Protein AF-0000000082312092 (afdb_homodimer)

Nearest PDB structures (foldseek):
  7f7p-assembly1_A  TM=5.284E-01  e=4.957E+00  Haemophilus parainfluenzae
  7f7p-assembly1_A  TM=5.285E-01  e=4.952E+00  Haemophilus parainfluenzae

Organism: Lepeophtheirus salmonis (NCBI:txid72036)

Secondary structure (DSSP, 8-state):
-----------------HHHHHHHT--HHHHHHHHHHHHHHHHHHHHHHHHHHHHS--SSS-TTPPPPHHHHHHHHHHHHHHHHHHTT----TT-----HHHHHHHHHHHHHHHHHHHHHHHH-/-----------------HHHHHHHT--HHHHHHHHHHHHHHHHHHHHHHHHHHHHS--SSSSTTPPPPHHHHHHHHHHHHHHHHHHTT----TT-----HHHHHHHHHHHHHHHHHHHHHHHH-

InterPro domains:
  IPR011598 Myc-type, basic helix-loop-helix (bHLH) domain [PF00010] (30-83)
  IPR011598 Myc-type, basic helix-loop-helix (bHLH) domain [PS50888] (29-83)
  IPR011598 Myc-type, basic helix-loop-helix (bHLH) domain [SM00353] (35-89)
  IPR036638 Helix-loop-helix DNA-binding domain superfamily [G3DSA:4.10.280.10] (21-88)
  IPR036638 Helix-loop-helix DNA-binding domain superfamily [SSF47459] (27-89)
  IPR050359 Basic helix-loop-helix transcription factors [PTHR19290] (18-119)

Sequence (248 aa):
MEEPHALVVFKPLNKITKQGKYLKNMTPQRRVEANTRERQRVHTITNAFDRLQSAIPSPNHSKQSKLSKLSVIKIATAYIMVLSRIIGYDYSIDGSTPSVDDCILNCKRLMESESRLKTKQLVLMEEPHALVVFKPLNKITKQGKYLKNMTPQRRVEANTRERQRVHTITNAFDRLQSAIPSPNHSKQSKLSKLSVIKIATAYIMVLSRIIGYDYSIDGSTPSVDDCILNCKRLMESESRLKTKQLVL

Foldseek 3Di:
DPDPPPPPPPPPPVPQPPVRVCVVPQDPVNVVVVVVVVVVVVVVVVVVLLVLLCVFDALDPDSPDDFDSVLSVVLSVLVVQLVQVVVPHHPDPVPPSDHSVVSVVVSNVSNNVRVVVVVVVVVD/DPDPDPPPPPPPPVPQPPVRVCVVPQDPVNVVVVVVVVVVVVVVVVVVLLVLLCVFDALDPDSPDDFDSVLSVVLSVLVVQLVQVVVPHHPDPVPPSDHSVVSVVVSNVSNNVRVVVVVVVVVD

Structure (mmCIF, N/CA/C/O backbone):
data_AF-0000000082312092-model_v1
#
loop_
_entity.id
_entity.type
_entity.pdbx_description
1 polymer ATOH8
#
loop_
_atom_site.group_PDB
_atom_site.id
_atom_site.type_symbol
_atom_site.label_atom_id
_atom_site.label_alt_id
_atom_site.label_comp_id
_atom_site.label_asym_id
_atom_site.label_entity_id
_atom_site.label_seq_id
_atom_site.pdbx_PDB_ins_code
_atom_site.Cartn_x
_atom_site.Cartn_y
_atom_site.Cartn_z
_atom_site.occupancy
_atom_site.B_iso_or_equiv
_atom_site.auth_seq_id
_atom_site.auth_comp_id
_atom_site.auth_asym_id
_atom_site.auth_atom_id
_atom_site.pdbx_PDB_model_num
ATOM 1 N N . MET A 1 1 ? -45.907 42.612 21.484 1 36.38 1 MET A N 1
ATOM 2 C CA . MET A 1 1 ? -44.477 42.747 21.224 1 36.38 1 MET A CA 1
ATOM 3 C C . MET A 1 1 ?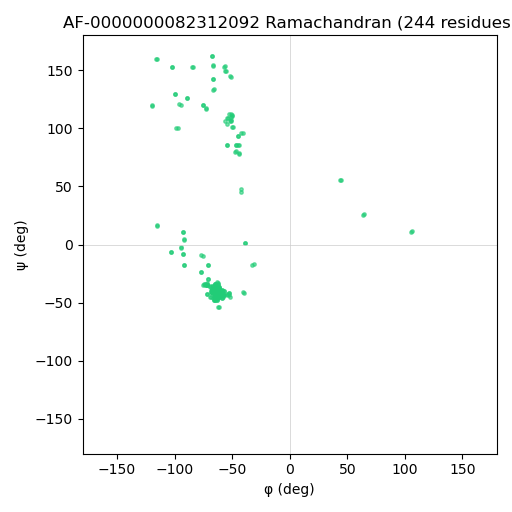 -43.741 41.45 21.546 1 36.38 1 MET A C 1
ATOM 5 O O . MET A 1 1 ? -43.618 41.075 22.714 1 36.38 1 MET A O 1
ATOM 9 N N . GLU A 1 2 ? -43.942 40.32 20.733 1 45.44 2 GLU A N 1
ATOM 10 C CA . GLU A 1 2 ? -43.32 39.005 20.853 1 45.44 2 GLU A CA 1
ATOM 11 C C . GLU A 1 2 ? -41.797 39.113 20.863 1 45.44 2 GLU A C 1
ATOM 13 O O . GLU A 1 2 ? -41.213 39.806 20.027 1 45.44 2 GLU A O 1
ATOM 18 N N . GLU A 1 3 ? -41.121 38.98 22.049 1 47.89 3 GLU A N 1
ATOM 19 C CA . GLU A 1 3 ? -39.679 38.992 22.279 1 47.89 3 GLU A CA 1
ATOM 20 C C . GLU A 1 3 ? -38.962 38.031 21.335 1 47.89 3 GLU A C 1
ATOM 22 O O . GLU A 1 3 ? -39.419 36.906 21.12 1 47.89 3 GLU A O 1
ATOM 27 N N . PRO A 1 4 ? -38.15 38.513 20.344 1 51.26 4 PRO A N 1
ATOM 28 C CA . PRO A 1 4 ? -37.404 37.654 19.422 1 51.26 4 PRO A CA 1
ATOM 29 C C . PRO A 1 4 ? -36.583 36.588 20.143 1 51.26 4 PRO A C 1
ATOM 31 O O . PRO A 1 4 ? -36.134 36.807 21.272 1 51.26 4 PRO A O 1
ATOM 34 N N . HIS A 1 5 ? -36.958 35.31 20.111 1 51.85 5 HIS A N 1
ATOM 35 C CA . HIS A 1 5 ? -36.208 34.144 20.561 1 51.85 5 HIS A CA 1
ATOM 36 C C . HIS A 1 5 ? -34.735 34.254 20.179 1 51.85 5 HIS A C 1
ATOM 38 O O . HIS A 1 5 ? -34.409 34.53 19.022 1 51.85 5 HIS A O 1
ATOM 44 N N . ALA A 1 6 ? -33.904 34.739 21.124 1 49.74 6 ALA A N 1
ATOM 45 C CA . ALA A 1 6 ? -32.448 34.808 21.029 1 49.74 6 ALA A CA 1
ATOM 46 C C . ALA A 1 6 ? -31.872 33.506 20.479 1 49.74 6 ALA A C 1
ATOM 48 O O . ALA A 1 6 ? -32.196 32.421 20.969 1 49.74 6 ALA A O 1
ATOM 49 N N . LEU A 1 7 ? -31.631 33.327 19.203 1 48.47 7 LEU A N 1
ATOM 50 C CA . LEU A 1 7 ? -30.904 32.219 18.592 1 48.47 7 LEU A CA 1
ATOM 51 C C . LEU A 1 7 ? -29.604 31.944 19.34 1 48.47 7 LEU A C 1
ATOM 53 O O . LEU A 1 7 ? -28.733 32.814 19.419 1 48.47 7 LEU A O 1
ATOM 57 N N . VAL A 1 8 ? -29.603 31.156 20.41 1 47.23 8 VAL A N 1
ATOM 58 C CA . VAL A 1 8 ? -28.411 30.667 21.094 1 47.23 8 VAL A CA 1
ATOM 59 C C . VAL A 1 8 ? -27.396 30.166 20.07 1 47.23 8 VAL A C 1
ATOM 61 O O . VAL A 1 8 ? -27.67 29.221 19.326 1 47.23 8 VAL A O 1
ATOM 64 N N . VAL A 1 9 ? -26.53 30.961 19.477 1 47.36 9 VAL A N 1
ATOM 65 C CA . VAL A 1 9 ? -25.41 30.561 18.632 1 47.36 9 VAL A CA 1
ATOM 66 C C . VAL A 1 9 ? -24.531 29.559 19.377 1 47.36 9 VAL A C 1
ATOM 68 O O . VAL A 1 9 ? -24.029 29.853 20.465 1 47.36 9 VAL A O 1
ATOM 71 N N . PHE A 1 10 ? -24.743 28.222 19.414 1 47.22 10 PHE A N 1
ATOM 72 C CA . PHE A 1 10 ? -23.831 27.19 19.891 1 47.22 10 PHE A CA 1
ATOM 73 C C . PHE A 1 10 ? -22.417 27.437 19.379 1 47.22 10 PHE A C 1
ATOM 75 O O . PHE A 1 10 ? -22.18 27.43 18.169 1 47.22 10 PHE A O 1
ATOM 82 N N . LYS A 1 11 ? -21.702 28.323 19.967 1 50.58 11 LYS A N 1
ATOM 83 C CA . LYS A 1 11 ? -20.289 28.414 19.61 1 50.58 11 LYS A CA 1
ATOM 84 C C . LYS A 1 11 ? -19.595 27.063 19.763 1 50.58 11 LYS A C 1
ATOM 86 O O . LYS A 1 11 ? -19.72 26.41 20.801 1 50.58 11 LYS A O 1
ATOM 91 N N . PRO A 1 12 ? -19.193 26.324 18.726 1 52.15 12 PRO A N 1
ATOM 92 C CA . PRO A 1 12 ? -18.428 25.092 18.936 1 52.15 12 PRO A CA 1
ATOM 93 C C . PRO A 1 12 ? -17.243 25.286 19.879 1 52.15 12 PRO A C 1
ATOM 95 O O . PRO A 1 12 ? -16.548 26.302 19.801 1 52.15 12 PRO A O 1
ATOM 98 N N . LEU A 1 13 ? -17.273 24.92 21.135 1 52.62 13 LEU A N 1
ATOM 99 C CA . LEU A 1 13 ? -16.132 24.896 22.044 1 52.62 13 LEU A CA 1
ATOM 100 C C . LEU A 1 13 ? -14.931 24.22 21.391 1 52.62 13 LEU A C 1
ATOM 102 O O . LEU A 1 13 ? -14.986 23.034 21.058 1 52.62 13 LEU A O 1
ATOM 106 N N . ASN A 1 14 ? -14.224 24.839 20.599 1 53.14 14 ASN A N 1
ATOM 107 C CA . ASN A 1 14 ? -12.988 24.316 20.026 1 53.14 14 ASN A CA 1
ATOM 108 C C . ASN A 1 14 ? -12.151 23.586 21.072 1 53.14 14 ASN A C 1
ATOM 110 O O . ASN A 1 14 ? -11.369 24.208 21.792 1 53.14 14 ASN A O 1
ATOM 114 N N . LYS A 1 15 ? -12.759 22.72 21.904 1 58.53 15 LYS A N 1
ATOM 115 C CA . LYS A 1 15 ? -11.968 21.978 22.881 1 58.53 15 LYS A CA 1
ATOM 116 C C . LYS A 1 15 ? -10.787 21.277 22.215 1 58.53 15 LYS A C 1
ATOM 118 O O . LYS A 1 15 ? -10.967 20.513 21.265 1 58.53 15 LYS A O 1
ATOM 123 N N . ILE A 1 16 ? -9.658 21.778 22.422 1 64.86 16 ILE A N 1
ATOM 124 C CA . ILE A 1 16 ? -8.437 21.128 21.961 1 64.86 16 ILE A CA 1
ATOM 125 C C . ILE A 1 16 ? -8.422 19.672 22.419 1 64.86 16 ILE A C 1
ATOM 127 O O . ILE A 1 16 ? -8.628 19.384 23.6 1 64.86 16 ILE A O 1
ATOM 131 N N . THR A 1 17 ? -8.514 18.734 21.595 1 63.5 17 THR A N 1
ATOM 132 C CA . THR A 1 17 ? -8.459 17.306 21.886 1 63.5 17 THR A CA 1
ATOM 133 C C . THR A 1 17 ? -7.23 16.972 22.726 1 63.5 17 THR A C 1
ATOM 135 O O . THR A 1 17 ? -6.284 17.76 22.792 1 63.5 17 THR A O 1
ATOM 138 N N . LYS A 1 18 ? -7.36 15.996 23.658 1 66.23 18 LYS A N 1
ATOM 139 C CA . LYS A 1 18 ? -6.25 15.537 24.489 1 66.23 18 LYS A CA 1
ATOM 140 C C . LYS A 1 18 ? -4.958 15.449 23.681 1 66.23 18 LYS A C 1
ATOM 142 O O . LYS A 1 18 ? -3.892 15.842 24.159 1 66.23 18 LYS A O 1
ATOM 147 N N . GLN A 1 19 ? -5.066 14.938 22.454 1 67.23 19 GLN A N 1
ATOM 148 C CA . GLN A 1 19 ? -3.899 14.851 21.582 1 67.23 19 GLN A CA 1
ATOM 149 C C . GLN A 1 19 ? -3.361 16.238 21.243 1 67.23 19 GLN A C 1
ATOM 151 O O . GLN A 1 19 ? -2.146 16.441 21.185 1 67.23 19 GLN A O 1
ATOM 156 N N . GLY A 1 20 ? -4.316 17.057 21.13 1 64.4 20 GLY A N 1
ATOM 157 C CA . GLY A 1 20 ? -3.924 18.426 20.834 1 64.4 20 GLY A CA 1
ATOM 158 C C . GLY A 1 20 ? -3.159 19.085 21.966 1 64.4 20 GLY A C 1
ATOM 159 O O . GLY A 1 20 ? -2.168 19.779 21.73 1 64.4 20 GLY A O 1
ATOM 160 N N . LYS A 1 21 ? -3.617 18.954 23.157 1 70.13 21 LYS A N 1
ATOM 161 C CA . LYS A 1 21 ? -2.956 19.502 24.338 1 70.13 21 LYS A CA 1
ATOM 162 C C . LYS A 1 21 ? -1.546 18.939 24.49 1 70.13 21 LYS A C 1
ATOM 164 O O . LYS A 1 21 ? -0.613 19.67 24.831 1 70.13 21 LYS A O 1
ATOM 169 N N . TYR A 1 22 ? -1.43 17.643 24.339 1 73.75 22 TYR A N 1
ATOM 170 C CA . TYR A 1 22 ? -0.128 16.991 24.428 1 73.75 22 TYR A CA 1
ATOM 171 C C . TYR A 1 22 ? 0.85 17.586 23.422 1 73.75 22 TYR A C 1
ATOM 173 O O . TYR A 1 22 ? 1.996 17.886 23.764 1 73.75 22 TYR A O 1
ATOM 181 N N . LEU A 1 23 ? 0.298 17.844 22.255 1 73.89 23 LEU A N 1
ATOM 182 C CA . LEU A 1 23 ? 1.143 18.368 21.188 1 73.89 23 LEU A CA 1
ATOM 183 C C . LEU A 1 23 ? 1.533 19.816 21.465 1 73.89 23 LEU A C 1
ATOM 185 O O . LEU A 1 23 ? 2.66 20.225 21.178 1 73.89 23 LEU A O 1
ATOM 189 N N . LYS A 1 24 ? 0.642 20.464 22.068 1 76.34 24 LYS A N 1
ATOM 190 C CA . LYS A 1 24 ? 0.904 21.869 22.37 1 76.34 24 LYS A CA 1
ATOM 191 C C . LYS A 1 24 ? 1.943 22.008 23.478 1 76.34 24 LYS A C 1
ATOM 193 O O . LYS A 1 24 ? 2.794 22.9 23.43 1 76.34 24 LYS A O 1
ATOM 198 N N . ASN A 1 25 ? 1.937 21.124 24.41 1 83.65 25 ASN A N 1
ATOM 199 C CA . ASN A 1 25 ? 2.838 21.188 25.555 1 83.65 25 ASN A CA 1
ATOM 200 C C . ASN A 1 25 ? 4.119 20.397 25.305 1 83.65 25 ASN A C 1
ATOM 202 O O . ASN A 1 25 ? 4.918 20.194 26.221 1 83.65 25 ASN A O 1
ATOM 206 N N . MET A 1 26 ? 4.287 19.994 24.062 1 84.73 26 MET A N 1
ATOM 207 C CA . MET A 1 26 ? 5.437 19.158 23.729 1 84.73 26 MET A CA 1
ATOM 208 C C . MET A 1 26 ? 6.717 19.985 23.686 1 84.73 26 MET A C 1
ATOM 210 O O . MET A 1 26 ? 6.752 21.052 23.069 1 84.73 26 MET A O 1
ATOM 214 N N . THR A 1 27 ? 7.631 19.627 24.512 1 91.28 27 THR A N 1
ATOM 215 C CA . THR A 1 27 ? 8.932 20.287 24.486 1 91.28 27 THR A CA 1
ATOM 216 C C . THR A 1 27 ? 9.553 20.204 23.095 1 91.28 27 THR A C 1
ATOM 218 O O . THR A 1 27 ? 9.241 19.295 22.323 1 91.28 27 THR A O 1
ATOM 221 N N . PRO A 1 28 ? 10.339 21.234 22.766 1 90.81 28 PRO A N 1
ATOM 222 C CA . PRO A 1 28 ? 11.001 21.199 21.459 1 90.81 28 PRO A CA 1
ATOM 223 C C . PRO A 1 28 ? 11.781 19.907 21.227 1 90.81 28 PRO A C 1
ATOM 225 O O . PRO A 1 28 ? 11.772 19.367 20.118 1 90.81 28 PRO A O 1
ATOM 228 N N . GLN A 1 29 ? 12.452 19.491 22.263 1 92.72 29 GLN A N 1
ATOM 229 C CA . GLN A 1 29 ? 13.234 18.266 22.134 1 92.72 29 GLN A CA 1
ATOM 230 C C . GLN A 1 29 ? 12.336 17.067 21.845 1 92.72 29 GLN A C 1
ATOM 232 O O . GLN A 1 29 ? 12.656 16.236 20.993 1 92.72 29 GLN A O 1
ATOM 237 N N . ARG A 1 30 ? 11.322 16.892 22.534 1 93.49 30 ARG A N 1
ATOM 238 C CA . ARG A 1 30 ? 10.38 15.796 22.329 1 93.49 30 ARG A CA 1
ATOM 239 C C . ARG A 1 30 ? 9.727 15.886 20.954 1 93.49 30 ARG A C 1
ATOM 241 O O . ARG A 1 30 ? 9.448 14.863 20.325 1 93.49 30 ARG A O 1
ATOM 248 N N . ARG A 1 31 ? 9.529 17.07 20.559 1 93.19 31 ARG A N 1
ATOM 249 C CA . ARG A 1 31 ? 8.934 17.276 19.242 1 93.19 31 ARG A CA 1
ATOM 250 C C . ARG A 1 31 ? 9.856 16.768 18.139 1 93.19 31 ARG A C 1
ATOM 252 O O . ARG A 1 31 ? 9.406 16.099 17.207 1 93.19 31 ARG A O 1
ATOM 259 N N . VAL A 1 32 ? 11.158 17.16 18.247 1 93.81 32 VAL A N 1
ATOM 260 C CA . VAL A 1 32 ? 12.148 16.722 17.268 1 93.81 32 VAL A CA 1
ATOM 261 C C . VAL A 1 32 ? 12.208 15.197 17.241 1 93.81 32 VAL A C 1
ATOM 263 O O . VAL A 1 32 ? 12.268 14.59 16.169 1 93.81 32 VAL A O 1
ATOM 266 N N . GLU A 1 33 ? 12.119 14.575 18.341 1 95.71 33 GLU A N 1
ATOM 267 C CA . GLU A 1 33 ? 12.153 13.119 18.441 1 95.71 33 GLU A CA 1
ATOM 268 C C . GLU A 1 33 ? 10.933 12.491 17.773 1 95.71 33 GLU A C 1
ATOM 270 O O . GLU A 1 33 ? 11.057 11.509 17.038 1 95.71 33 GLU A O 1
ATOM 275 N N . ALA A 1 34 ? 9.829 13.02 18.093 1 94.22 34 ALA A N 1
ATOM 276 C CA . ALA A 1 34 ? 8.592 12.53 17.491 1 94.22 34 ALA A CA 1
ATOM 277 C C . ALA A 1 34 ? 8.635 12.653 15.97 1 94.22 34 ALA A C 1
ATOM 279 O O . ALA A 1 34 ? 8.218 11.739 15.255 1 94.22 34 ALA A O 1
ATOM 280 N N . ASN A 1 35 ? 9.14 13.697 15.502 1 92.99 35 ASN A N 1
ATOM 281 C CA . ASN A 1 35 ? 9.27 13.922 14.066 1 92.99 35 ASN A CA 1
ATOM 282 C C . ASN A 1 35 ? 10.226 12.92 13.426 1 92.99 35 ASN A C 1
ATOM 284 O O . ASN A 1 35 ? 9.979 12.44 12.318 1 92.99 35 ASN A O 1
ATOM 288 N N . THR A 1 36 ? 11.289 12.657 14.08 1 97.13 36 THR A N 1
ATOM 289 C CA . THR A 1 36 ? 12.258 11.689 13.577 1 97.13 36 THR A CA 1
ATOM 290 C C . THR A 1 36 ? 11.638 10.298 13.489 1 97.13 36 THR A C 1
ATOM 292 O O . THR A 1 36 ? 11.869 9.57 12.521 1 97.13 36 THR A O 1
ATOM 295 N N . ARG A 1 37 ? 10.876 9.935 14.45 1 96.53 37 ARG A N 1
ATOM 296 C CA . ARG A 1 37 ? 10.199 8.642 14.449 1 96.53 37 ARG A CA 1
ATOM 297 C C . ARG A 1 37 ? 9.234 8.53 13.274 1 96.53 37 ARG A C 1
ATOM 299 O O . ARG A 1 37 ? 9.204 7.509 12.584 1 96.53 37 ARG A O 1
ATOM 306 N N . GLU A 1 38 ? 8.56 9.648 13.096 1 94.79 38 GLU A N 1
ATOM 307 C CA . GLU A 1 38 ? 7.594 9.658 12.002 1 94.79 38 GLU A CA 1
ATOM 308 C C . GLU A 1 38 ? 8.293 9.584 10.648 1 94.79 38 GLU A C 1
ATOM 310 O O . GLU A 1 38 ? 7.83 8.888 9.742 1 94.79 38 GLU A O 1
ATOM 315 N N . ARG A 1 39 ? 9.38 10.228 10.543 1 96.56 39 ARG A N 1
ATOM 316 C CA . ARG A 1 39 ? 10.154 10.195 9.306 1 96.56 39 ARG A CA 1
ATOM 317 C C . ARG A 1 39 ? 10.667 8.788 9.019 1 96.56 39 ARG A C 1
ATOM 319 O O . ARG A 1 39 ? 10.644 8.335 7.873 1 96.56 39 ARG A O 1
ATOM 326 N N . GLN A 1 40 ? 11.085 8.161 10.07 1 97.01 40 GLN A N 1
ATOM 327 C CA . GLN A 1 40 ? 11.551 6.785 9.932 1 97.01 40 GLN A CA 1
ATOM 328 C C . GLN A 1 40 ? 10.41 5.857 9.525 1 97.01 40 GLN A C 1
ATOM 330 O O . GLN A 1 40 ? 10.6 4.953 8.708 1 97.01 40 GLN A O 1
ATOM 335 N N . ARG A 1 41 ? 9.325 5.94 10.073 1 94.95 41 ARG A N 1
ATOM 336 C CA . ARG A 1 41 ? 8.16 5.131 9.729 1 94.95 41 ARG A CA 1
ATOM 337 C C . ARG A 1 41 ? 7.796 5.294 8.257 1 94.95 41 ARG A C 1
ATOM 339 O O . ARG A 1 41 ? 7.557 4.308 7.558 1 94.95 41 ARG A O 1
ATOM 346 N N . VAL A 1 42 ? 7.844 6.558 7.844 1 95.64 42 VAL A N 1
ATOM 347 C CA . VAL A 1 42 ? 7.496 6.859 6.459 1 95.64 42 VAL A CA 1
ATOM 348 C C . VAL A 1 42 ? 8.507 6.207 5.518 1 95.64 42 VAL A C 1
ATOM 350 O O . VAL A 1 42 ? 8.129 5.618 4.502 1 95.64 42 VAL A O 1
ATOM 353 N N . HIS A 1 43 ? 9.737 6.312 5.833 1 96.81 43 HIS A N 1
ATOM 354 C CA . HIS A 1 43 ? 10.776 5.683 5.025 1 96.81 43 HIS A CA 1
ATOM 355 C C . HIS A 1 43 ? 10.57 4.174 4.94 1 96.81 43 HIS A C 1
ATOM 357 O O . HIS A 1 43 ? 10.7 3.585 3.865 1 96.81 43 HIS A O 1
ATOM 363 N N . THR A 1 44 ? 10.22 3.601 6.053 1 96.89 44 THR A N 1
ATOM 364 C CA . THR A 1 44 ? 9.996 2.16 6.082 1 96.89 44 THR A CA 1
ATOM 365 C C . THR A 1 44 ? 8.841 1.774 5.162 1 96.89 44 THR A C 1
ATOM 367 O O . THR A 1 44 ? 8.926 0.784 4.432 1 96.89 44 THR A O 1
ATOM 370 N N . ILE A 1 45 ? 7.837 2.518 5.151 1 95.85 45 ILE A N 1
ATOM 371 C CA . ILE A 1 45 ? 6.666 2.255 4.321 1 95.85 45 ILE A CA 1
ATOM 372 C C . ILE A 1 45 ? 7.027 2.431 2.848 1 95.85 45 ILE A C 1
ATOM 374 O O . ILE A 1 45 ? 6.629 1.624 2.004 1 95.85 45 ILE A O 1
ATOM 378 N N . THR A 1 46 ? 7.773 3.432 2.585 1 95.37 46 THR A N 1
ATOM 379 C CA . THR A 1 46 ? 8.211 3.697 1.219 1 95.37 46 THR A CA 1
ATOM 380 C C . THR A 1 46 ? 9.061 2.545 0.69 1 95.37 46 THR A C 1
ATOM 382 O O . THR A 1 46 ? 8.886 2.109 -0.45 1 95.37 46 THR A O 1
ATOM 385 N N . ASN A 1 47 ? 9.918 2.143 1.558 1 96.06 47 ASN A N 1
ATOM 386 C CA . ASN A 1 47 ? 10.751 1.009 1.171 1 96.06 47 ASN A CA 1
ATOM 387 C C . ASN A 1 47 ? 9.911 -0.236 0.898 1 96.06 47 ASN A C 1
ATOM 389 O O . ASN A 1 47 ? 10.21 -1.002 -0.02 1 96.06 47 ASN A O 1
ATOM 393 N N . ALA A 1 48 ? 8.933 -0.422 1.67 1 96.43 48 ALA A N 1
ATOM 394 C CA . ALA A 1 48 ? 8.052 -1.569 1.464 1 96.43 48 ALA A CA 1
ATOM 395 C C . ALA A 1 48 ? 7.315 -1.462 0.132 1 96.43 48 ALA A C 1
ATOM 397 O O . ALA A 1 48 ? 7.143 -2.461 -0.571 1 96.43 48 ALA A O 1
ATOM 398 N N . PHE A 1 49 ? 6.95 -0.348 -0.301 1 95.54 49 PHE A N 1
ATOM 399 C CA . PHE A 1 49 ? 6.306 -0.12 -1.589 1 95.54 49 PHE A CA 1
ATOM 400 C C . PHE A 1 49 ? 7.267 -0.416 -2.735 1 95.54 49 PHE A C 1
ATOM 402 O O . PHE A 1 49 ? 6.871 -0.988 -3.752 1 95.54 49 PHE A O 1
ATOM 409 N N . ASP A 1 50 ? 8.481 0.014 -2.498 1 93.39 50 ASP A N 1
ATOM 410 C CA . ASP A 1 50 ? 9.483 -0.243 -3.529 1 93.39 50 ASP A CA 1
ATOM 411 C C . ASP A 1 50 ? 9.671 -1.742 -3.751 1 93.39 50 ASP A C 1
ATOM 413 O O . ASP A 1 50 ? 9.803 -2.194 -4.89 1 93.39 50 ASP A O 1
ATOM 417 N N . ARG A 1 51 ? 9.647 -2.472 -2.698 1 93.11 51 ARG A N 1
ATOM 418 C CA . ARG A 1 51 ? 9.785 -3.922 -2.796 1 93.11 51 ARG A CA 1
ATOM 419 C C . ARG A 1 51 ? 8.574 -4.542 -3.485 1 93.11 51 ARG A C 1
ATOM 421 O O . ARG A 1 51 ? 8.72 -5.43 -4.327 1 93.11 51 ARG A O 1
ATOM 428 N N . LEU A 1 52 ? 7.437 -4.024 -3.178 1 94.88 52 LEU A N 1
ATOM 429 C CA . LEU A 1 52 ? 6.225 -4.53 -3.813 1 94.88 52 LEU A CA 1
ATOM 430 C C . LEU A 1 52 ? 6.21 -4.195 -5.301 1 94.88 52 LEU A C 1
ATOM 432 O O . LEU A 1 52 ? 5.842 -5.034 -6.127 1 94.88 52 LEU A O 1
ATOM 436 N N . GLN A 1 53 ? 6.616 -3.046 -5.596 1 93.09 53 GLN A N 1
ATOM 437 C CA . GLN A 1 53 ? 6.66 -2.624 -6.992 1 93.09 53 GLN A CA 1
ATOM 438 C C . GLN A 1 53 ? 7.607 -3.505 -7.803 1 93.09 53 GLN A C 1
ATOM 440 O O . GLN A 1 53 ? 7.331 -3.817 -8.964 1 93.09 53 GLN A O 1
ATOM 445 N N . SER A 1 54 ? 8.664 -3.884 -7.175 1 91.03 54 SER A N 1
ATOM 446 C CA . SER A 1 54 ? 9.637 -4.726 -7.862 1 91.03 54 SER A CA 1
ATOM 447 C C . SER A 1 54 ? 9.097 -6.137 -8.07 1 91.03 54 SER A C 1
ATOM 449 O O . SER A 1 54 ? 9.629 -6.898 -8.882 1 91.03 54 SER A O 1
ATOM 451 N N . ALA A 1 55 ? 8.055 -6.519 -7.334 1 91.87 55 ALA A N 1
ATOM 452 C CA . ALA A 1 55 ? 7.514 -7.874 -7.39 1 91.87 55 ALA A CA 1
ATOM 453 C C . ALA A 1 55 ? 6.38 -7.971 -8.407 1 91.87 55 ALA A C 1
ATOM 455 O O . ALA A 1 55 ? 5.886 -9.064 -8.692 1 91.87 55 ALA A O 1
ATOM 456 N N . ILE A 1 56 ? 5.931 -6.818 -8.968 1 91.46 56 ILE A N 1
ATOM 457 C CA . ILE A 1 56 ? 4.817 -6.851 -9.909 1 91.46 56 ILE A CA 1
ATOM 458 C C . ILE A 1 56 ? 5.289 -6.387 -11.285 1 91.46 56 ILE A C 1
ATOM 460 O O . ILE A 1 56 ? 6.313 -5.709 -11.401 1 91.46 56 ILE A O 1
ATOM 464 N N . PRO A 1 57 ? 4.458 -6.812 -12.236 1 87.17 57 PRO A N 1
ATOM 465 C CA . PRO A 1 57 ? 4.849 -6.381 -13.58 1 87.17 57 PRO A CA 1
ATOM 466 C C . PRO A 1 57 ? 4.734 -4.87 -13.772 1 87.17 57 PRO A C 1
ATOM 468 O O . PRO A 1 57 ? 3.914 -4.222 -13.118 1 87.17 57 PRO A O 1
ATOM 471 N N . SER A 1 58 ? 5.647 -4.313 -14.481 1 77.96 58 SER A N 1
ATOM 472 C CA . SER A 1 58 ? 5.645 -2.88 -14.756 1 77.96 58 SER A CA 1
ATOM 473 C C . SER A 1 58 ? 5.079 -2.583 -16.141 1 77.96 58 SER A C 1
ATOM 475 O O . SER A 1 58 ? 5.332 -3.325 -17.093 1 77.96 58 SER A O 1
ATOM 477 N N . PRO A 1 59 ? 4.081 -1.615 -16.136 1 66.27 59 PRO A N 1
ATOM 478 C CA . PRO A 1 59 ? 3.506 -1.265 -17.437 1 66.27 59 PRO A CA 1
ATOM 479 C C . PRO A 1 59 ? 4.567 -0.896 -18.472 1 66.27 59 PRO A C 1
ATOM 481 O O . PRO A 1 59 ? 4.407 -1.194 -19.658 1 66.27 59 PRO A O 1
ATOM 484 N N . ASN A 1 60 ? 5.517 -0.05 -17.986 1 59.12 60 ASN A N 1
ATOM 485 C CA . ASN A 1 60 ? 6.519 0.387 -18.953 1 59.12 60 ASN A CA 1
ATOM 486 C C . ASN A 1 60 ? 7.768 -0.489 -18.901 1 59.12 60 ASN A C 1
ATOM 488 O O . ASN A 1 60 ? 8.081 -1.069 -17.86 1 59.12 60 ASN A O 1
ATOM 492 N N . HIS A 1 61 ? 8.079 -1.097 -19.929 1 53.79 61 HIS A N 1
ATOM 493 C CA . HIS A 1 61 ? 9.247 -1.943 -20.144 1 53.79 61 HIS A CA 1
ATOM 494 C C . HIS A 1 61 ? 10.431 -1.473 -19.306 1 53.79 61 HIS A C 1
ATOM 496 O O . HIS A 1 61 ? 11.449 -2.163 -19.218 1 53.79 61 HIS A O 1
ATOM 502 N N . SER A 1 62 ? 10.278 -0.27 -18.866 1 54.07 62 SER A N 1
ATOM 503 C CA . SER A 1 62 ? 11.419 0.21 -18.094 1 54.07 62 SER A CA 1
ATOM 504 C C . SER A 1 62 ? 11.171 0.069 -16.596 1 54.07 62 SER A C 1
ATOM 506 O O . SER A 1 62 ? 10.194 0.605 -16.07 1 54.07 62 SER A O 1
ATOM 508 N N . LYS A 1 63 ? 11.623 -0.807 -15.972 1 56.6 63 LYS A N 1
ATOM 509 C CA . LYS A 1 63 ? 11.648 -1.066 -14.536 1 56.6 63 LYS A CA 1
ATOM 510 C C . LYS A 1 63 ? 11.872 0.222 -13.749 1 56.6 63 LYS A C 1
ATOM 512 O O . LYS A 1 63 ? 11.749 0.236 -12.523 1 56.6 63 LYS A O 1
ATOM 517 N N . GLN A 1 64 ? 11.954 1.261 -14.62 1 59.84 64 GLN A N 1
ATOM 518 C CA . GLN A 1 64 ? 12.454 2.444 -13.928 1 59.84 64 GLN A CA 1
ATOM 519 C C . GLN A 1 64 ? 11.323 3.423 -13.624 1 59.84 64 GLN A C 1
ATOM 521 O O . GLN A 1 64 ? 11.508 4.377 -12.866 1 59.84 64 GLN A O 1
ATOM 526 N N . SER A 1 65 ? 10.103 3.15 -14.123 1 71.1 65 SER A N 1
ATOM 527 C CA . SER A 1 65 ? 9.14 4.22 -13.883 1 71.1 65 SER A CA 1
ATOM 528 C C . SER A 1 65 ? 8.417 4.026 -12.555 1 71.1 65 SER A C 1
ATOM 530 O O . SER A 1 65 ? 7.916 2.937 -12.268 1 71.1 65 SER A O 1
ATOM 532 N N . LYS A 1 66 ? 8.452 5.056 -11.726 1 81.41 66 LYS A N 1
ATOM 533 C CA . LYS A 1 66 ? 7.822 5.039 -10.41 1 81.41 66 LYS A CA 1
ATOM 534 C C . LYS A 1 66 ? 6.302 5.115 -10.527 1 81.41 66 LYS A C 1
ATOM 536 O O . LYS A 1 66 ? 5.773 5.923 -11.293 1 81.41 66 LYS A O 1
ATOM 541 N N . LEU A 1 67 ? 5.626 4.086 -10.06 1 86.64 67 LEU A N 1
ATOM 542 C CA . LEU A 1 67 ? 4.17 4.071 -9.965 1 86.64 67 LEU A CA 1
ATOM 543 C C . LEU A 1 67 ? 3.703 4.731 -8.672 1 86.64 67 LEU A C 1
ATOM 545 O O . LEU A 1 67 ? 4.466 4.825 -7.707 1 86.64 67 LEU A O 1
ATOM 549 N N . SER A 1 68 ? 2.466 5.289 -8.701 1 90.75 68 SER A N 1
ATOM 550 C CA . SER A 1 68 ? 1.89 5.818 -7.469 1 90.75 68 SER A CA 1
ATOM 551 C C . SER A 1 68 ? 1.584 4.701 -6.478 1 90.75 68 SER A C 1
ATOM 553 O O . SER A 1 68 ? 1.452 3.538 -6.866 1 90.75 68 SER A O 1
ATOM 555 N N . LYS A 1 69 ? 1.423 5.129 -5.261 1 92.62 69 LYS A N 1
ATOM 556 C CA . LYS A 1 69 ? 1.103 4.15 -4.225 1 92.62 69 LYS A CA 1
ATOM 557 C C . LYS A 1 69 ? -0.198 3.419 -4.543 1 92.62 69 LYS A C 1
ATOM 559 O O . LYS A 1 69 ? -0.281 2.198 -4.4 1 92.62 69 LYS A O 1
ATOM 564 N N . LEU A 1 70 ? -1.198 4.152 -5.065 1 94.18 70 LEU A N 1
ATOM 565 C CA . LEU A 1 70 ? -2.49 3.57 -5.409 1 94.18 70 LEU A CA 1
ATOM 566 C C 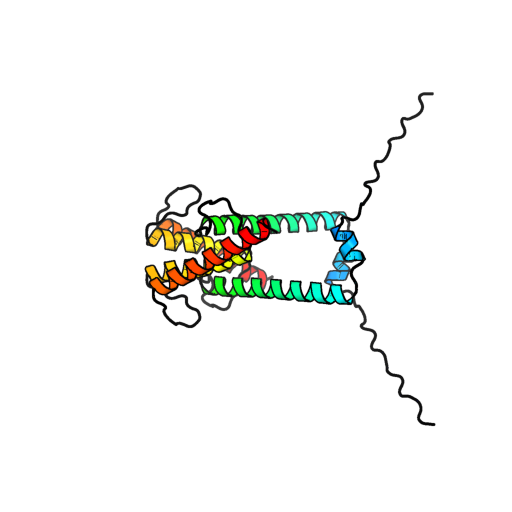. LEU A 1 70 ? -2.351 2.576 -6.557 1 94.18 70 LEU A C 1
ATOM 568 O O . LEU A 1 70 ? -2.934 1.49 -6.518 1 94.18 70 LEU A O 1
ATOM 572 N N . SER A 1 71 ? -1.566 2.928 -7.522 1 93.37 71 SER A N 1
ATOM 573 C CA . SER A 1 71 ? -1.359 2.058 -8.675 1 93.37 71 SER A CA 1
ATOM 574 C C . SER A 1 71 ? -0.668 0.76 -8.271 1 93.37 71 SER A C 1
ATOM 576 O O . SER A 1 71 ? -1.051 -0.32 -8.726 1 93.37 71 SER A O 1
ATOM 578 N N . VAL A 1 72 ? 0.315 0.863 -7.383 1 94.78 72 VAL A N 1
ATOM 579 C CA . VAL A 1 72 ? 1.054 -0.313 -6.934 1 94.78 72 VAL A CA 1
ATOM 580 C C . VAL A 1 72 ? 0.104 -1.285 -6.237 1 94.78 72 VAL A C 1
ATOM 582 O O . VAL A 1 72 ? 0.137 -2.489 -6.498 1 94.78 72 VAL A O 1
ATOM 585 N N . ILE A 1 73 ? -0.774 -0.757 -5.488 1 96.93 73 ILE A N 1
ATOM 586 C CA . ILE A 1 73 ? -1.712 -1.579 -4.731 1 96.93 73 ILE A CA 1
ATOM 587 C C . ILE A 1 73 ? -2.69 -2.258 -5.687 1 96.93 73 ILE A C 1
ATOM 589 O O . ILE A 1 73 ? -2.937 -3.462 -5.58 1 96.93 73 ILE A O 1
ATOM 593 N N . LYS A 1 74 ? -3.186 -1.526 -6.595 1 95.58 74 LYS A N 1
ATOM 594 C CA . LYS A 1 74 ? -4.181 -2.041 -7.531 1 95.58 74 LYS A CA 1
ATOM 595 C C . LYS A 1 74 ? -3.59 -3.135 -8.416 1 95.58 74 LYS A C 1
ATOM 597 O O . LYS A 1 74 ? -4.209 -4.183 -8.612 1 95.58 74 LYS A O 1
ATOM 602 N N . ILE A 1 75 ? -2.42 -2.871 -8.894 1 94.74 75 ILE A N 1
ATOM 603 C CA . ILE A 1 75 ? -1.77 -3.842 -9.767 1 94.74 75 ILE A CA 1
ATOM 604 C C . ILE A 1 75 ? -1.393 -5.086 -8.965 1 94.74 75 ILE A C 1
ATOM 606 O O . ILE A 1 75 ? -1.535 -6.211 -9.45 1 94.74 75 ILE A O 1
ATOM 610 N N . ALA A 1 76 ? -0.919 -4.866 -7.729 1 96.22 76 ALA A N 1
ATOM 611 C CA . ALA A 1 76 ? -0.573 -6.004 -6.881 1 96.22 76 ALA A CA 1
ATOM 612 C C . ALA A 1 76 ? -1.786 -6.899 -6.642 1 96.22 76 ALA A C 1
ATOM 614 O O . ALA A 1 76 ? -1.689 -8.125 -6.737 1 96.22 76 ALA A O 1
ATOM 615 N N . THR A 1 77 ? -2.926 -6.314 -6.38 1 96.5 77 THR A N 1
ATOM 616 C CA . THR A 1 77 ? -4.153 -7.065 -6.143 1 96.5 77 THR A CA 1
ATOM 617 C C . THR A 1 77 ? -4.548 -7.861 -7.384 1 96.5 77 THR A C 1
ATOM 619 O O . THR A 1 77 ? -4.849 -9.053 -7.294 1 96.5 77 THR A O 1
ATOM 622 N N . ALA A 1 78 ? -4.494 -7.227 -8.505 1 95.82 78 ALA A N 1
ATOM 623 C CA . ALA A 1 78 ? -4.84 -7.89 -9.759 1 95.82 78 ALA A CA 1
ATOM 624 C C . ALA A 1 78 ? -3.86 -9.017 -10.073 1 95.82 78 ALA A C 1
ATOM 626 O O . ALA A 1 78 ? -4.262 -10.084 -10.544 1 95.82 78 ALA A O 1
ATOM 627 N N . TYR A 1 79 ? -2.599 -8.768 -9.831 1 95.56 79 TYR A N 1
ATOM 628 C CA . TYR A 1 79 ? -1.554 -9.745 -10.115 1 95.56 79 TYR A CA 1
ATOM 629 C C . TYR A 1 79 ? -1.69 -10.967 -9.214 1 95.56 79 TYR A C 1
ATOM 631 O O . TYR A 1 79 ? -1.531 -12.102 -9.669 1 95.56 79 TYR A O 1
ATOM 639 N N . ILE A 1 80 ? -1.977 -10.793 -7.973 1 96.41 80 ILE A N 1
ATOM 640 C CA . ILE A 1 80 ? -2.206 -11.897 -7.046 1 96.41 80 ILE A CA 1
ATOM 641 C C . ILE A 1 80 ? -3.391 -12.734 -7.523 1 96.41 80 ILE A C 1
ATOM 643 O O . ILE A 1 80 ? -3.357 -13.965 -7.453 1 96.41 80 ILE A O 1
ATOM 647 N N . MET A 1 81 ? -4.4 -12.072 -8.013 1 95.19 81 MET A N 1
ATOM 648 C CA . MET A 1 81 ? -5.556 -12.79 -8.54 1 95.19 81 MET A CA 1
ATOM 649 C C . MET A 1 81 ? -5.16 -13.663 -9.726 1 95.19 81 MET A C 1
ATOM 651 O O . MET A 1 81 ? -5.615 -14.802 -9.843 1 95.19 81 MET A O 1
ATOM 655 N N . VAL A 1 82 ? -4.317 -13.139 -10.568 1 95.96 82 VAL A N 1
ATOM 656 C CA . VAL A 1 82 ? -3.839 -13.895 -11.72 1 95.96 82 VAL A CA 1
ATOM 657 C C . VAL A 1 82 ? -3.07 -15.127 -11.248 1 95.96 82 VAL A C 1
ATOM 659 O O . VAL A 1 82 ? -3.37 -16.25 -11.66 1 95.96 82 VAL A O 1
ATOM 662 N N . LEU A 1 83 ? -2.115 -14.901 -10.426 1 95.18 83 LEU A N 1
ATOM 663 C CA . LEU A 1 83 ? -1.263 -15.983 -9.944 1 95.18 83 LEU A CA 1
ATOM 664 C C . LEU A 1 83 ? -2.084 -17.035 -9.207 1 95.18 83 LEU A C 1
ATOM 666 O O . LEU A 1 83 ? -1.857 -18.236 -9.373 1 95.18 83 LEU A O 1
ATOM 670 N N . SER A 1 84 ? -3.013 -16.554 -8.401 1 94.16 84 SER A N 1
ATOM 671 C CA . SER A 1 84 ? -3.863 -17.464 -7.639 1 94.16 84 SER A CA 1
ATOM 672 C C . SER A 1 84 ? -4.706 -18.337 -8.562 1 94.16 84 SER A C 1
ATOM 674 O O . SER A 1 84 ? -4.847 -19.54 -8.329 1 94.16 84 SER A O 1
ATOM 676 N N . ARG A 1 85 ? -5.223 -17.794 -9.562 1 93.99 85 ARG A N 1
ATOM 677 C CA . ARG A 1 85 ? -6.054 -18.555 -10.489 1 93.99 85 ARG A CA 1
ATOM 678 C C . ARG A 1 85 ? -5.223 -19.582 -11.251 1 93.99 85 ARG A C 1
ATOM 680 O O . ARG A 1 85 ? -5.698 -20.684 -11.536 1 93.99 85 ARG A O 1
ATOM 687 N N . ILE A 1 86 ? -4.031 -19.224 -11.555 1 94.28 86 ILE A N 1
ATOM 688 C CA . ILE A 1 86 ? -3.138 -20.129 -12.27 1 94.28 86 ILE A CA 1
ATOM 689 C C . ILE A 1 86 ? -2.891 -21.381 -11.43 1 94.28 86 ILE A C 1
ATOM 691 O O . ILE A 1 86 ? -2.81 -22.489 -11.966 1 94.28 86 ILE A O 1
ATOM 695 N N . ILE A 1 87 ? -2.78 -21.253 -10.193 1 91.31 87 ILE A N 1
ATOM 696 C CA . ILE A 1 87 ? -2.462 -22.405 -9.356 1 91.31 87 ILE A CA 1
ATOM 697 C C . ILE A 1 87 ? -3.751 -23.023 -8.818 1 91.31 87 ILE A C 1
ATOM 699 O O . ILE A 1 87 ? -3.71 -23.948 -8.004 1 91.31 87 ILE A O 1
ATOM 703 N N . GLY A 1 88 ? -4.933 -22.398 -9.126 1 89.68 88 GLY A N 1
ATOM 704 C CA . GLY A 1 88 ? -6.203 -23.056 -8.867 1 89.68 88 GLY A CA 1
ATOM 705 C C . GLY A 1 88 ? -6.942 -22.48 -7.674 1 89.68 88 GLY A C 1
ATOM 706 O O . GLY A 1 88 ? -7.894 -23.085 -7.176 1 89.68 88 GLY A O 1
ATOM 707 N N . TYR A 1 89 ? -6.534 -21.378 -7.153 1 86.23 89 TYR A N 1
ATOM 708 C CA . TYR A 1 89 ? -7.209 -20.717 -6.042 1 86.23 89 TYR A CA 1
ATOM 709 C C . TYR A 1 89 ? -8.033 -19.532 -6.532 1 86.23 89 TYR A C 1
ATOM 711 O O . TYR A 1 89 ? -7.779 -18.996 -7.613 1 86.23 89 TYR A O 1
ATOM 719 N N . ASP A 1 90 ? -9.07 -19.262 -5.752 1 85.01 90 ASP A N 1
ATOM 720 C CA . ASP A 1 90 ? -9.921 -18.124 -6.087 1 85.01 90 ASP A CA 1
ATOM 721 C C . ASP A 1 90 ? -9.927 -17.093 -4.961 1 85.01 90 ASP A C 1
ATOM 723 O O . ASP A 1 90 ? -10.43 -17.362 -3.868 1 85.01 90 ASP A O 1
ATOM 727 N N . TYR A 1 91 ? -9.509 -15.894 -5.229 1 79.55 91 TYR A N 1
ATOM 728 C CA . TYR A 1 91 ? -9.496 -14.823 -4.239 1 79.55 91 TYR A CA 1
ATOM 729 C C . TYR A 1 91 ? -10.446 -13.7 -4.638 1 79.55 91 TYR A C 1
ATOM 731 O O . TYR A 1 91 ? -10.345 -12.582 -4.127 1 79.55 91 TYR A O 1
ATOM 739 N N . SER A 1 92 ? -11.267 -14.037 -5.53 1 84.14 92 SER A N 1
ATOM 740 C CA . SER A 1 92 ? -12.238 -13.015 -5.907 1 84.14 92 SER A CA 1
ATOM 741 C C . SER A 1 92 ? -13.184 -12.699 -4.754 1 84.14 92 SER A C 1
ATOM 743 O O . SER A 1 92 ? -13.587 -13.596 -4.01 1 84.14 92 SER A O 1
ATOM 745 N N . ILE A 1 93 ? -13.416 -11.546 -4.496 1 79.94 93 ILE A N 1
ATOM 746 C CA . ILE A 1 93 ? -14.25 -11.088 -3.391 1 79.94 93 ILE A CA 1
ATOM 747 C C . ILE A 1 93 ? -15.681 -11.586 -3.584 1 79.94 93 ILE A C 1
ATOM 749 O O . ILE A 1 93 ? -16.351 -11.958 -2.618 1 79.94 93 ILE A O 1
ATOM 753 N N . ASP A 1 94 ? -16.101 -11.594 -4.775 1 80.41 94 ASP A N 1
ATOM 754 C CA . ASP A 1 94 ? -17.486 -11.955 -5.061 1 80.41 94 ASP A CA 1
ATOM 755 C C . ASP A 1 94 ? -17.616 -13.449 -5.347 1 80.41 94 ASP A C 1
ATOM 757 O O . ASP A 1 94 ? -18.697 -13.928 -5.697 1 80.41 94 ASP A O 1
ATOM 761 N N . GLY A 1 95 ? -16.552 -14.216 -5.232 1 82.49 95 GLY A N 1
ATOM 762 C CA . GLY A 1 95 ? -16.599 -15.649 -5.479 1 82.49 95 GLY A CA 1
ATOM 763 C C . GLY A 1 95 ? -16.936 -15.996 -6.916 1 82.49 95 GLY A C 1
ATOM 764 O O . GLY A 1 95 ? -17.494 -17.061 -7.189 1 82.49 95 GLY A O 1
ATOM 765 N N . SER A 1 96 ? -16.619 -15.082 -7.863 1 84.9 96 SER A N 1
ATOM 766 C CA . SER A 1 96 ? -17.018 -15.255 -9.256 1 84.9 96 SER A CA 1
ATOM 767 C C . SER A 1 96 ? -16.132 -16.275 -9.963 1 84.9 96 SER A C 1
ATOM 769 O O . SER A 1 96 ? -16.459 -16.734 -11.059 1 84.9 96 SER A O 1
ATOM 771 N N . THR A 1 97 ? -15.068 -16.742 -9.394 1 88.4 97 THR A N 1
ATOM 772 C CA . THR A 1 97 ? -14.134 -17.703 -9.97 1 88.4 97 THR A CA 1
ATOM 773 C C . THR A 1 97 ? -13.819 -17.348 -11.42 1 88.4 97 THR A C 1
ATOM 775 O O . THR A 1 97 ? -14.013 -18.166 -12.321 1 88.4 97 THR A O 1
ATOM 778 N N . PRO A 1 98 ? -13.378 -16.164 -11.604 1 91.58 98 PRO A N 1
ATOM 779 C CA . PRO A 1 98 ? -13.061 -15.763 -12.976 1 91.58 98 PRO A CA 1
ATOM 780 C C . PRO A 1 98 ? -12.046 -16.688 -13.642 1 91.58 98 PRO A C 1
ATOM 782 O O . PRO A 1 98 ? -11.253 -17.337 -12.955 1 91.58 98 PRO A O 1
ATOM 785 N N . SER A 1 99 ? -12.119 -16.752 -15.011 1 94.64 99 SER A N 1
ATOM 786 C CA . SER A 1 99 ? -11.123 -17.526 -15.746 1 94.64 99 SER A CA 1
ATOM 787 C C . SER A 1 99 ? -9.74 -16.893 -15.636 1 94.64 99 SER A C 1
ATOM 789 O O . SER A 1 99 ? -9.619 -15.692 -15.387 1 94.64 99 SER A O 1
ATOM 791 N N . VAL A 1 100 ? -8.731 -17.729 -15.773 1 94.92 100 VAL A N 1
ATOM 792 C CA . VAL A 1 100 ? -7.355 -17.244 -15.747 1 94.92 100 VAL A CA 1
ATOM 793 C C . VAL A 1 100 ? -7.176 -16.14 -16.787 1 94.92 100 VAL A C 1
ATOM 795 O O . VAL A 1 100 ? -6.577 -15.1 -16.501 1 94.92 100 VAL A O 1
ATOM 798 N N . ASP A 1 101 ? -7.732 -16.335 -17.932 1 96 101 ASP A N 1
ATOM 799 C CA . ASP A 1 101 ? -7.608 -15.369 -19.02 1 96 101 ASP A CA 1
ATOM 800 C C . ASP A 1 101 ? -8.24 -14.032 -18.641 1 96 101 ASP A C 1
ATOM 802 O O . ASP A 1 101 ? -7.7 -12.971 -18.963 1 96 101 ASP A O 1
ATOM 806 N N . ASP A 1 102 ? -9.38 -14.12 -17.996 1 95.38 102 ASP A N 1
ATOM 807 C CA . ASP A 1 102 ? -10.042 -12.893 -17.565 1 95.38 102 ASP A CA 1
ATOM 808 C C . ASP A 1 102 ? -9.177 -12.12 -16.573 1 95.38 102 ASP A C 1
ATOM 810 O O . ASP A 1 102 ? -9.11 -10.89 -16.625 1 95.38 102 ASP A O 1
ATOM 814 N N . CYS A 1 103 ? -8.595 -12.826 -15.724 1 95.06 103 CYS A N 1
ATOM 815 C CA . CYS A 1 103 ? -7.739 -12.194 -14.726 1 95.06 103 CYS A CA 1
ATOM 816 C C . CYS A 1 103 ? -6.527 -11.542 -15.381 1 95.06 103 CYS A C 1
ATOM 818 O O . CYS A 1 103 ? -6.133 -10.437 -15.005 1 95.06 103 CYS A O 1
ATOM 820 N N . ILE A 1 104 ? -5.967 -12.18 -16.363 1 95.15 104 ILE A N 1
ATOM 821 C CA . ILE A 1 104 ? -4.808 -11.662 -17.083 1 95.15 104 ILE A CA 1
ATOM 822 C C . ILE A 1 104 ? -5.193 -10.386 -17.83 1 95.15 104 ILE A C 1
ATOM 824 O O . ILE A 1 104 ? -4.471 -9.388 -17.778 1 95.15 104 ILE A O 1
ATOM 828 N N . LEU A 1 105 ? -6.321 -10.377 -18.43 1 95.7 105 LEU A N 1
ATOM 829 C CA . LEU A 1 105 ? -6.792 -9.222 -19.187 1 95.7 105 LEU A CA 1
ATOM 830 C C . LEU A 1 105 ? -7.031 -8.03 -18.267 1 95.7 105 LEU A C 1
ATOM 832 O O . LEU A 1 105 ? -6.672 -6.899 -18.603 1 95.7 105 LEU A O 1
ATOM 836 N N . ASN A 1 106 ? -7.679 -8.337 -17.199 1 93.66 106 ASN A N 1
ATOM 837 C CA . ASN A 1 106 ? -7.915 -7.269 -16.233 1 93.66 106 ASN A CA 1
ATOM 838 C C . ASN A 1 106 ? -6.606 -6.648 -15.753 1 93.66 106 ASN A C 1
ATOM 840 O O . ASN A 1 106 ? -6.488 -5.425 -15.671 1 93.66 106 ASN A O 1
ATOM 844 N N . CYS A 1 107 ? -5.645 -7.461 -15.452 1 93.89 107 CYS A N 1
ATOM 845 C CA . CYS A 1 107 ? -4.342 -6.993 -14.994 1 93.89 107 CYS A CA 1
ATOM 846 C C . CYS A 1 107 ? -3.649 -6.169 -16.073 1 93.89 107 CYS A C 1
ATOM 848 O O . CYS A 1 107 ? -3.085 -5.111 -15.786 1 93.89 107 CYS A O 1
ATOM 850 N N . LYS A 1 108 ? -3.717 -6.55 -17.256 1 92.85 108 LYS A N 1
ATOM 851 C CA . LYS A 1 108 ? -3.106 -5.847 -18.38 1 92.85 108 LYS A CA 1
ATOM 852 C C . LYS A 1 108 ? -3.736 -4.471 -18.576 1 92.85 108 LYS A C 1
ATOM 854 O O . LYS A 1 108 ? -3.028 -3.481 -18.774 1 92.85 108 LYS A O 1
ATOM 859 N N . ARG A 1 109 ? -5.008 -4.436 -18.539 1 91.93 109 ARG A N 1
ATOM 860 C CA . ARG A 1 109 ? -5.728 -3.176 -18.689 1 91.93 109 ARG A CA 1
ATOM 861 C C . ARG A 1 109 ? -5.31 -2.176 -17.616 1 91.93 109 ARG A C 1
ATOM 863 O O . ARG A 1 109 ? -5.12 -0.992 -17.903 1 91.93 109 ARG A O 1
ATOM 870 N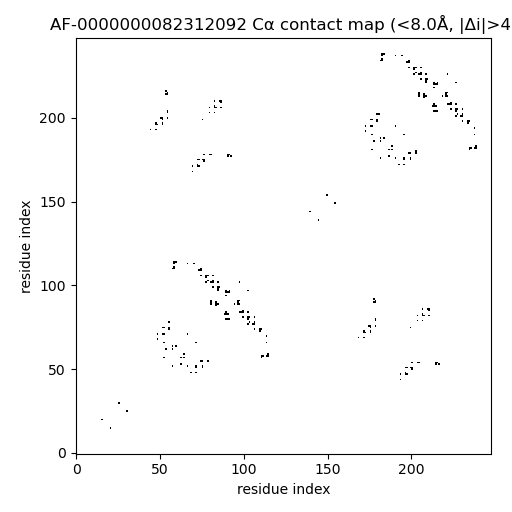 N . LEU A 1 110 ? -5.21 -2.718 -16.451 1 90.46 110 LEU A N 1
ATOM 871 C CA . LEU A 1 110 ? -4.798 -1.864 -15.343 1 90.46 110 LEU A CA 1
ATOM 872 C C . LEU A 1 110 ? -3.402 -1.298 -15.583 1 90.46 110 LEU A C 1
ATOM 874 O O . LEU A 1 110 ? -3.169 -0.104 -15.381 1 90.46 110 LEU A O 1
ATOM 878 N N . MET A 1 111 ? -2.51 -2.092 -15.999 1 89.5 111 MET A N 1
ATOM 879 C CA . MET A 1 111 ? -1.138 -1.67 -16.269 1 89.5 111 MET A CA 1
ATOM 880 C C . MET A 1 111 ? -1.099 -0.626 -17.38 1 89.5 111 MET A C 1
ATOM 882 O O . MET A 1 111 ? -0.371 0.363 -17.283 1 89.5 111 MET A O 1
ATOM 886 N N . GLU A 1 112 ? -1.862 -0.809 -18.348 1 87.01 112 GLU A N 1
ATOM 887 C CA . GLU A 1 112 ? -1.912 0.102 -19.488 1 87.01 112 GLU A CA 1
ATOM 888 C C . GLU A 1 112 ? -2.489 1.456 -19.087 1 87.01 112 GLU A C 1
ATOM 890 O O . GLU A 1 112 ? -2.006 2.499 -19.534 1 87.01 112 GLU A O 1
ATOM 895 N N . SER A 1 113 ? -3.464 1.41 -18.304 1 86.65 113 SER A N 1
ATOM 896 C CA . SER A 1 113 ? -4.098 2.65 -17.869 1 86.65 113 SER A CA 1
ATOM 897 C C . SER A 1 113 ? -3.143 3.496 -17.034 1 86.65 113 SER A C 1
ATOM 899 O O . SER A 1 113 ? -3.144 4.725 -17.135 1 86.65 113 SER A O 1
ATOM 901 N N . GLU A 1 114 ? -2.301 2.817 -16.275 1 82.88 114 GLU A N 1
ATOM 902 C CA . GLU A 1 114 ? -1.36 3.546 -15.429 1 82.88 114 GLU A CA 1
ATOM 903 C C . GLU A 1 114 ? -0.221 4.139 -16.254 1 82.88 114 GLU A C 1
ATOM 905 O O . GLU A 1 114 ? 0.322 5.19 -15.908 1 82.88 114 GLU A O 1
ATOM 910 N N . SER A 1 115 ? 0.168 3.456 -17.245 1 76.57 115 SER A N 1
ATOM 911 C CA . SER A 1 115 ? 1.201 3.954 -18.148 1 76.57 115 SER A CA 1
ATOM 912 C C . SER A 1 115 ? 0.732 5.201 -18.891 1 76.57 115 SER A C 1
ATOM 914 O O . SER A 1 115 ? 1.51 6.133 -19.103 1 76.57 115 SER A O 1
ATOM 916 N N . ARG A 1 116 ? -0.477 5.306 -19.205 1 73.57 116 ARG A N 1
ATOM 917 C CA . ARG A 1 116 ? -1.054 6.433 -19.932 1 73.57 116 ARG A CA 1
ATOM 918 C C . ARG A 1 116 ? -1.136 7.671 -19.045 1 73.57 116 ARG A C 1
ATOM 920 O O . ARG A 1 116 ? -0.864 8.785 -19.499 1 73.57 116 ARG A O 1
ATOM 927 N N . LEU A 1 117 ? -1.395 7.394 -17.801 1 71.36 117 LEU A N 1
ATOM 928 C CA . LEU A 1 117 ? -1.52 8.499 -16.857 1 71.36 117 LEU A CA 1
ATOM 929 C C . LEU A 1 117 ? -0.17 9.167 -16.62 1 71.36 117 LEU A C 1
ATOM 931 O O . LEU A 1 117 ? -0.089 10.394 -16.52 1 71.36 117 LEU A O 1
ATOM 935 N N . LYS A 1 118 ? 0.856 8.473 -16.596 1 69.4 118 LYS A N 1
ATOM 936 C CA . LYS A 1 118 ? 2.192 9.021 -16.379 1 69.4 118 LYS A CA 1
ATOM 937 C C . LYS A 1 118 ? 2.669 9.806 -17.597 1 69.4 118 LYS A C 1
ATOM 939 O O . LYS A 1 118 ? 3.293 10.86 -17.458 1 69.4 118 LYS A O 1
ATOM 944 N N . THR A 1 119 ? 2.357 9.131 -18.723 1 66.84 119 THR A N 1
ATOM 945 C CA . THR A 1 119 ? 2.755 9.824 -19.943 1 66.84 119 THR A CA 1
ATOM 946 C C . THR A 1 119 ? 2.017 11.153 -20.076 1 66.84 119 THR A C 1
ATOM 948 O O . THR A 1 119 ? 2.592 12.146 -20.526 1 66.84 119 THR A O 1
ATOM 951 N N . LYS A 1 120 ? 0.816 11.236 -19.61 1 64.98 120 LYS A N 1
ATOM 952 C CA . LYS A 1 120 ? 0.03 12.463 -19.7 1 64.98 120 LYS A CA 1
ATOM 953 C C . LYS A 1 120 ? 0.52 13.506 -18.7 1 64.98 120 LYS A C 1
ATOM 955 O O . LYS A 1 120 ? 0.562 14.698 -19.009 1 64.98 120 LYS A O 1
ATOM 960 N N . GLN A 1 121 ? 0.967 13.041 -17.581 1 60.56 121 GLN A N 1
ATOM 961 C CA . GLN A 1 121 ? 1.469 13.969 -16.572 1 60.56 121 GLN A CA 1
ATOM 962 C C . GLN A 1 121 ? 2.801 14.578 -17 1 60.56 121 GLN A C 1
ATOM 964 O O . GLN A 1 121 ? 3.093 15.732 -16.678 1 60.56 121 GLN A O 1
ATOM 969 N N . LEU A 1 122 ? 3.52 13.812 -17.767 1 55.13 122 LEU A N 1
ATOM 970 C CA . LEU A 1 122 ? 4.812 14.295 -18.241 1 55.13 122 LEU A CA 1
ATOM 971 C C . LEU A 1 122 ? 4.635 15.293 -19.381 1 55.13 122 LEU A C 1
ATOM 973 O O . LEU A 1 122 ? 5.472 16.177 -19.573 1 55.13 122 LEU A O 1
ATOM 977 N N . VAL A 1 123 ? 3.578 15.183 -19.992 1 55.49 123 VAL A N 1
ATOM 978 C CA . VAL A 1 123 ? 3.373 16.053 -21.145 1 55.49 123 VAL A CA 1
ATOM 979 C C . VAL A 1 123 ? 2.672 17.336 -20.706 1 55.49 123 VAL A C 1
ATOM 981 O O . VAL A 1 123 ? 2.68 18.334 -21.43 1 55.49 123 VAL A O 1
ATOM 984 N N . LEU A 1 124 ? 2.076 17.296 -19.557 1 47.94 124 LEU A N 1
ATOM 985 C CA . LEU A 1 124 ? 1.459 18.537 -19.103 1 47.94 124 LEU A CA 1
ATOM 986 C C . LEU A 1 124 ? 2.423 19.336 -18.231 1 47.94 124 LEU A C 1
ATOM 988 O O . LEU A 1 124 ? 2.449 20.567 -18.295 1 47.94 124 LEU A O 1
ATOM 992 N N . MET B 1 1 ? 43.08 47.322 19.915 1 37.34 1 MET B N 1
ATOM 993 C CA . MET B 1 1 ? 41.663 47.096 20.186 1 37.34 1 MET B CA 1
ATOM 994 C C . MET B 1 1 ? 40.967 46.491 18.971 1 37.34 1 MET B C 1
ATOM 996 O O . MET B 1 1 ? 40.731 47.18 17.978 1 37.34 1 MET B O 1
ATOM 1000 N N . GLU B 1 2 ? 41.317 45.207 18.531 1 44.7 2 GLU B N 1
ATOM 1001 C CA . GLU B 1 2 ? 40.757 44.483 17.394 1 44.7 2 GLU B CA 1
ATOM 1002 C C . GLU B 1 2 ? 39.241 44.356 17.513 1 44.7 2 GLU B C 1
ATOM 1004 O O . GLU B 1 2 ? 38.722 44.021 18.58 1 44.7 2 GLU B O 1
ATOM 1009 N N . GLU B 1 3 ? 38.438 45.134 16.703 1 47.46 3 GLU B N 1
ATOM 1010 C CA . GLU B 1 3 ? 36.982 45.141 16.594 1 47.46 3 GLU B CA 1
ATOM 1011 C C . GLU B 1 3 ? 36.436 43.728 16.407 1 47.46 3 GLU B C 1
ATOM 1013 O O . GLU B 1 3 ? 36.979 42.946 15.623 1 47.46 3 GLU B O 1
ATOM 1018 N N . PRO B 1 4 ? 35.708 43.115 17.4 1 51.13 4 PRO B N 1
ATOM 1019 C CA . PRO B 1 4 ? 35.126 41.778 17.269 1 51.13 4 PRO B CA 1
ATOM 1020 C C . PRO B 1 4 ? 34.301 41.616 15.994 1 51.13 4 PRO B C 1
ATOM 1022 O O . PRO B 1 4 ? 33.729 42.589 15.497 1 51.13 4 PRO B O 1
ATOM 1025 N N . HIS B 1 5 ? 34.738 40.854 15.002 1 51.71 5 HIS B N 1
ATOM 1026 C CA . HIS B 1 5 ? 34.029 40.432 13.799 1 51.71 5 HIS B CA 1
ATOM 1027 C C . HIS B 1 5 ? 32.592 40.034 14.118 1 51.71 5 HIS B C 1
ATOM 1029 O O . HIS B 1 5 ? 32.35 39.243 15.032 1 51.71 5 HIS B O 1
ATOM 1035 N N . ALA B 1 6 ? 31.644 40.979 13.93 1 50.18 6 ALA B N 1
ATOM 1036 C CA . ALA B 1 6 ? 30.201 40.785 14.047 1 50.18 6 ALA B CA 1
ATOM 1037 C C . ALA B 1 6 ? 29.762 39.5 13.35 1 50.18 6 ALA B C 1
ATOM 1039 O O . ALA B 1 6 ? 30.107 39.267 12.189 1 50.18 6 ALA B O 1
ATOM 1040 N N . LEU B 1 7 ? 29.643 38.344 13.982 1 47.69 7 LEU B N 1
ATOM 1041 C CA . LEU B 1 7 ? 29.045 37.116 13.467 1 47.69 7 LEU B CA 1
ATOM 1042 C C . LEU B 1 7 ? 27.706 37.404 12.796 1 47.69 7 LEU B C 1
ATOM 1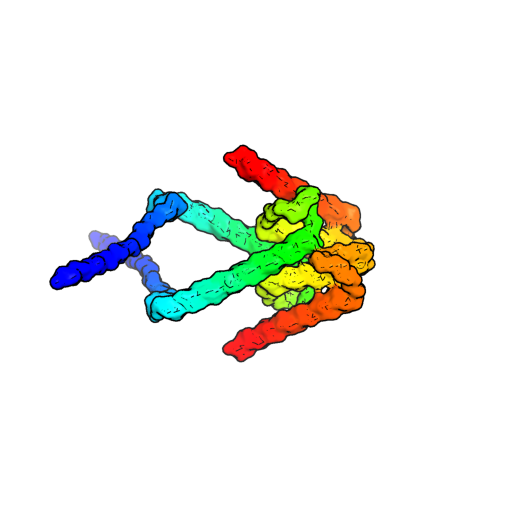044 O O . LEU B 1 7 ? 26.779 37.901 13.439 1 47.69 7 LEU B O 1
ATOM 1048 N N . VAL B 1 8 ? 27.648 37.775 11.504 1 46.97 8 VAL B N 1
ATOM 1049 C CA . VAL B 1 8 ? 26.443 37.897 10.69 1 46.97 8 VAL B CA 1
ATOM 1050 C C . VAL B 1 8 ? 25.538 36.69 10.922 1 46.97 8 VAL B C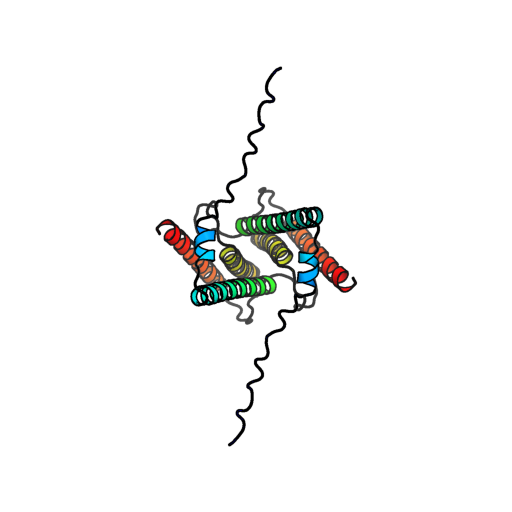 1
ATOM 1052 O O . VAL B 1 8 ? 25.921 35.554 10.633 1 46.97 8 VAL B O 1
ATOM 1055 N N . VAL B 1 9 ? 24.676 36.626 11.904 1 47.26 9 VAL B N 1
ATOM 1056 C CA . VAL B 1 9 ? 23.651 35.608 12.107 1 47.26 9 VAL B CA 1
ATOM 1057 C C . VAL B 1 9 ? 22.78 35.494 10.858 1 47.26 9 VAL B C 1
ATOM 1059 O O . VAL B 1 9 ? 22.178 36.478 10.422 1 47.26 9 VAL B O 1
ATOM 1062 N N . PHE B 1 10 ? 23.065 34.728 9.793 1 46.77 10 PHE B N 1
ATOM 1063 C CA . PHE B 1 10 ? 22.194 34.377 8.678 1 46.77 10 PHE B CA 1
ATOM 1064 C C . PHE B 1 10 ? 20.804 33.997 9.176 1 46.77 10 PHE B C 1
ATOM 1066 O O . PHE B 1 10 ? 20.65 33.025 9.919 1 46.77 10 PHE B O 1
ATOM 1073 N N . LYS B 1 11 ? 19.998 34.938 9.512 1 51.13 11 LYS B N 1
ATOM 1074 C CA . LYS B 1 11 ? 18.609 34.582 9.787 1 51.13 11 LYS B CA 1
ATOM 1075 C C . LYS B 1 11 ? 17.997 33.816 8.618 1 51.13 11 LYS B C 1
ATOM 1077 O O . LYS B 1 11 ? 18.09 34.249 7.468 1 51.13 11 LYS B O 1
ATOM 1082 N N . PRO B 1 12 ? 17.714 32.51 8.657 1 52.16 12 PRO B N 1
ATOM 1083 C CA . PRO B 1 12 ? 17.027 31.854 7.543 1 52.16 12 PRO B CA 1
ATOM 1084 C C . PRO B 1 12 ? 15.767 32.597 7.106 1 52.16 12 PRO B C 1
ATOM 1086 O O . PRO B 1 12 ? 15.013 33.091 7.949 1 52.16 12 PRO B O 1
ATOM 1089 N N . LEU B 1 13 ? 15.719 33.369 6.053 1 52.66 13 LEU B N 1
ATOM 1090 C CA . LEU B 1 13 ? 14.525 33.964 5.463 1 52.66 13 LEU B CA 1
ATOM 1091 C C . LEU B 1 13 ? 13.416 32.927 5.318 1 52.66 13 LEU B C 1
ATOM 1093 O O . LEU B 1 13 ? 13.571 31.944 4.59 1 52.66 13 LEU B O 1
ATOM 1097 N N . ASN B 1 14 ? 12.712 32.614 6.274 1 53.24 14 ASN B N 1
ATOM 1098 C CA . ASN B 1 14 ? 11.556 31.728 6.196 1 53.24 14 ASN B CA 1
ATOM 1099 C C . ASN B 1 14 ? 10.708 32.019 4.961 1 53.24 14 ASN B C 1
ATOM 1101 O O . ASN B 1 14 ? 9.856 32.91 4.984 1 53.24 14 ASN B O 1
ATOM 1105 N N . LYS B 1 15 ? 11.331 32.144 3.78 1 58.41 15 LYS B N 1
ATOM 1106 C CA . LYS B 1 15 ? 10.539 32.371 2.574 1 58.41 15 LYS B CA 1
ATOM 1107 C C . LYS B 1 15 ? 9.417 31.344 2.451 1 58.41 15 LYS B C 1
ATOM 1109 O O . LYS B 1 15 ? 9.669 30.138 2.465 1 58.41 15 LYS B O 1
ATOM 1114 N N . ILE B 1 16 ? 8.266 31.762 2.688 1 65.13 16 ILE B N 1
ATOM 1115 C CA . ILE B 1 16 ? 7.093 30.92 2.478 1 65.13 16 ILE B CA 1
ATOM 1116 C C . ILE B 1 16 ? 7.108 30.358 1.058 1 65.13 16 ILE B C 1
ATOM 1118 O O . ILE B 1 16 ? 7.266 31.106 0.09 1 65.13 16 ILE B O 1
ATOM 1122 N N . THR B 1 17 ? 7.268 29.14 0.854 1 63.61 17 THR B N 1
ATOM 1123 C CA . THR B 1 17 ? 7.254 28.465 -0.439 1 63.61 17 THR B CA 1
ATOM 1124 C C . THR B 1 17 ? 5.996 28.826 -1.224 1 63.61 17 THR B C 1
ATOM 1126 O O . THR B 1 17 ? 5.017 29.307 -0.65 1 63.61 17 THR B O 1
ATOM 1129 N N . LYS B 1 18 ? 6.134 28.934 -2.577 1 66.35 18 LYS B N 1
ATOM 1130 C CA . LYS B 1 18 ? 5.004 29.215 -3.457 1 66.35 18 LYS B CA 1
ATOM 1131 C C . LYS B 1 18 ? 3.76 28.448 -3.016 1 66.35 18 LYS B C 1
ATOM 1133 O O . LYS B 1 18 ? 2.655 28.993 -3.018 1 66.35 18 LYS B O 1
ATOM 1138 N N . GLN B 1 19 ? 3.972 27.189 -2.616 1 67.06 19 GLN B N 1
ATOM 1139 C CA . GLN B 1 19 ? 2.857 26.383 -2.131 1 67.06 19 GLN B CA 1
ATOM 1140 C C . GLN B 1 19 ? 2.275 26.966 -0.847 1 67.06 19 GLN B C 1
ATOM 1142 O O . GLN B 1 19 ? 1.057 26.967 -0.656 1 67.06 19 GLN B O 1
ATOM 1147 N N . GLY B 1 20 ? 3.195 27.433 -0.134 1 64.42 20 GLY B N 1
ATOM 1148 C CA . GLY B 1 20 ? 2.76 28.051 1.109 1 64.42 20 GLY B CA 1
ATOM 1149 C C . GLY B 1 20 ? 1.912 29.29 0.894 1 64.42 20 GLY B C 1
ATOM 1150 O O . GLY B 1 20 ? 0.903 29.484 1.576 1 64.42 20 GLY B O 1
ATOM 1151 N N . LYS B 1 21 ? 2.329 30.163 0.034 1 70.05 21 LYS B N 1
ATOM 1152 C CA . LYS B 1 21 ? 1.589 31.377 -0.298 1 70.05 21 LYS B CA 1
ATOM 1153 C C . LYS B 1 21 ? 0.202 31.044 -0.84 1 70.05 21 LYS B C 1
ATOM 1155 O O . LYS B 1 21 ? -0.779 31.711 -0.503 1 70.05 21 LYS B O 1
ATOM 1160 N N . TYR B 1 22 ? 0.144 30.09 -1.739 1 73.6 22 TYR B N 1
ATOM 1161 C CA . TYR B 1 22 ? -1.128 29.659 -2.308 1 73.6 22 TYR B CA 1
ATOM 1162 C C . TYR B 1 22 ? -2.085 29.196 -1.216 1 73.6 22 TYR B C 1
ATOM 1164 O O . TYR B 1 22 ? -3.259 29.573 -1.21 1 73.6 22 TYR B O 1
ATOM 1172 N N . LEU B 1 23 ? -1.497 28.501 -0.279 1 73.6 23 LEU B N 1
ATOM 1173 C CA . LEU B 1 23 ? -2.317 27.957 0.799 1 73.6 23 LEU B CA 1
ATOM 1174 C C . LEU B 1 23 ? -2.794 29.066 1.731 1 73.6 23 LEU B C 1
ATOM 1176 O O . LEU B 1 23 ? -3.93 29.033 2.21 1 73.6 23 LEU B O 1
ATOM 1180 N N . LYS B 1 24 ? -1.957 30.001 1.862 1 76.32 24 LYS B N 1
ATOM 1181 C CA . LYS B 1 24 ? -2.305 31.108 2.748 1 76.32 24 LYS B CA 1
ATOM 1182 C C . LYS B 1 24 ? -3.393 31.984 2.133 1 76.32 24 LYS B C 1
ATOM 1184 O O . LYS B 1 24 ? -4.285 32.461 2.837 1 76.32 24 LYS B O 1
ATOM 1189 N N . ASN B 1 25 ? -3.37 32.128 0.86 1 83.62 25 ASN B N 1
ATOM 1190 C CA . ASN B 1 25 ? -4.315 32.994 0.163 1 83.62 25 ASN B CA 1
ATOM 1191 C C . ASN B 1 25 ? -5.545 32.221 -0.304 1 83.62 25 ASN B C 1
ATOM 1193 O O . ASN B 1 25 ? -6.369 32.75 -1.052 1 83.62 25 ASN B O 1
ATOM 1197 N N . MET B 1 26 ? -5.645 30.997 0.179 1 84.49 26 MET B N 1
ATOM 1198 C CA . MET B 1 26 ? -6.734 30.135 -0.271 1 84.49 26 MET B CA 1
ATOM 1199 C C . MET B 1 26 ? -8.055 30.549 0.369 1 84.49 26 MET B C 1
ATOM 1201 O O . MET B 1 26 ? -8.124 30.758 1.582 1 84.49 26 MET B O 1
ATOM 1205 N N . THR B 1 27 ? -8.973 30.889 -0.458 1 91.23 27 THR B N 1
ATOM 1206 C CA . THR B 1 27 ? -10.306 31.209 0.041 1 91.23 27 THR B CA 1
ATOM 1207 C C . THR B 1 27 ? -10.873 30.047 0.851 1 91.23 27 THR B C 1
ATOM 1209 O O . THR B 1 27 ? -10.479 28.896 0.656 1 91.23 27 THR B O 1
ATOM 1212 N N . PRO B 1 28 ? -11.7 30.412 1.839 1 90.84 28 PRO B N 1
ATOM 1213 C CA . PRO B 1 28 ? -12.311 29.343 2.633 1 90.84 28 PRO B CA 1
ATOM 1214 C C . PRO B 1 28 ? -13.01 28.294 1.77 1 90.84 28 PRO B C 1
ATOM 1216 O O . PRO B 1 28 ? -12.932 27.098 2.062 1 90.84 28 PRO B O 1
ATOM 1219 N N . GLN B 1 29 ? -13.695 28.773 0.777 1 92.96 29 GLN B N 1
ATOM 1220 C CA . GLN B 1 29 ? -14.403 27.846 -0.1 1 92.96 29 GLN B CA 1
ATOM 1221 C C . GLN B 1 29 ? -13.429 26.919 -0.822 1 92.96 29 GLN B C 1
ATOM 1223 O O . GLN B 1 29 ? -13.672 25.715 -0.926 1 92.96 29 GLN B O 1
ATOM 1228 N N . ARG B 1 30 ? -12.432 27.407 -1.368 1 93.59 30 ARG B N 1
ATOM 1229 C CA . ARG B 1 30 ? -11.423 26.611 -2.06 1 93.59 30 ARG B CA 1
ATOM 1230 C C . ARG B 1 30 ? -10.73 25.65 -1.1 1 93.59 30 ARG B C 1
ATOM 1232 O O . ARG B 1 30 ? -10.373 24.533 -1.482 1 93.59 30 ARG B O 1
ATOM 1239 N N . ARG B 1 31 ? -10.59 26.098 0.07 1 93.24 31 ARG B N 1
ATOM 1240 C CA . ARG B 1 31 ? -9.963 25.251 1.08 1 93.24 31 ARG B CA 1
ATOM 1241 C C . ARG B 1 31 ? -10.815 24.019 1.368 1 93.24 31 ARG B C 1
ATOM 1243 O O . ARG B 1 31 ? -10.295 22.905 1.454 1 93.24 31 ARG B O 1
ATOM 1250 N N . VAL B 1 32 ? -12.15 24.287 1.573 1 93.81 32 VAL B N 1
ATOM 1251 C CA . VAL B 1 32 ? -13.079 23.193 1.836 1 93.81 32 VAL B CA 1
ATOM 1252 C C . VAL B 1 32 ? -13.054 22.202 0.674 1 93.81 32 VAL B C 1
ATOM 1254 O O . VAL B 1 32 ? -13.046 20.988 0.886 1 93.81 32 VAL B O 1
ATOM 1257 N N . GLU B 1 33 ? -12.961 22.647 -0.505 1 95.95 33 GLU B N 1
ATOM 1258 C CA . GLU B 1 33 ? -12.916 21.8 -1.693 1 95.95 33 GLU B CA 1
ATOM 1259 C C . GLU B 1 33 ? -11.639 20.964 -1.727 1 95.95 33 GLU B C 1
ATOM 1261 O O . GLU B 1 33 ? -11.682 19.769 -2.023 1 95.95 33 GLU B O 1
ATOM 1266 N N . ALA B 1 34 ? -10.578 21.628 -1.49 1 94.26 34 ALA B N 1
ATOM 1267 C CA . ALA B 1 34 ? -9.295 20.93 -1.456 1 94.26 34 ALA B CA 1
ATOM 1268 C C . ALA B 1 34 ? -9.295 19.832 -0.397 1 94.26 34 ALA B C 1
ATOM 1270 O O . ALA B 1 34 ? -8.806 18.726 -0.64 1 94.26 34 ALA B O 1
ATOM 1271 N N . ASN B 1 35 ? -9.845 20.094 0.694 1 93.16 35 ASN B N 1
ATOM 1272 C CA . ASN B 1 35 ? -9.942 19.121 1.776 1 93.16 35 ASN B CA 1
ATOM 1273 C C . ASN B 1 35 ? -10.818 17.934 1.387 1 93.16 35 ASN B C 1
ATOM 1275 O O . ASN B 1 35 ? -10.508 16.79 1.723 1 93.16 35 ASN B O 1
ATOM 1279 N N . THR B 1 36 ? -11.883 18.202 0.739 1 97.17 36 THR B N 1
ATOM 1280 C CA . THR B 1 36 ? -12.779 17.143 0.289 1 97.17 36 THR B CA 1
ATOM 1281 C C . THR B 1 36 ? -12.079 16.233 -0.716 1 97.17 36 THR B C 1
ATOM 1283 O O . THR B 1 36 ? -12.238 15.011 -0.672 1 97.17 36 THR B O 1
ATOM 1286 N N . ARG B 1 37 ? -11.335 16.794 -1.585 1 96.59 37 ARG B N 1
ATOM 1287 C CA . ARG B 1 37 ? -10.589 16.017 -2.57 1 96.59 37 ARG B CA 1
ATOM 1288 C C . ARG B 1 37 ? -9.58 15.097 -1.891 1 96.59 37 ARG B C 1
ATOM 1290 O O . ARG B 1 37 ? -9.471 13.92 -2.241 1 96.59 37 ARG B O 1
ATOM 1297 N N . GLU B 1 38 ? -8.964 15.703 -0.899 1 94.89 38 GLU B N 1
ATOM 1298 C CA . GLU B 1 38 ? -7.964 14.922 -0.176 1 94.89 38 GLU B CA 1
ATOM 1299 C C . GLU B 1 38 ? -8.612 13.784 0.606 1 94.89 38 GLU B C 1
ATOM 1301 O O . GLU B 1 38 ? -8.081 12.672 0.649 1 94.89 38 GLU B O 1
ATOM 1306 N N . ARG B 1 39 ? -9.732 14.055 1.146 1 96.52 39 ARG B N 1
ATOM 1307 C CA . ARG B 1 39 ? -10.462 13.03 1.887 1 96.52 39 ARG B CA 1
ATOM 1308 C C . ARG B 1 39 ? -10.887 11.89 0.968 1 96.52 39 ARG B C 1
ATOM 1310 O O . ARG B 1 39 ? -10.796 10.718 1.341 1 96.52 39 ARG B O 1
ATOM 1317 N N . GLN B 1 40 ? -11.31 12.282 -0.191 1 97.04 40 GLN B N 1
ATOM 1318 C CA . GLN B 1 40 ? -11.695 11.28 -1.179 1 97.04 40 GLN B CA 1
ATOM 1319 C C . GLN B 1 40 ? -10.493 10.448 -1.617 1 97.04 40 GLN B C 1
ATOM 1321 O O . GLN B 1 40 ? -10.607 9.236 -1.808 1 97.04 40 GLN B O 1
ATOM 1326 N N . ARG B 1 41 ? -9.427 10.978 -1.865 1 95.01 41 ARG B N 1
ATOM 1327 C CA . ARG B 1 41 ? -8.211 10.269 -2.252 1 95.01 41 ARG B CA 1
ATOM 1328 C C . ARG B 1 41 ? -7.808 9.253 -1.189 1 95.01 41 ARG B C 1
ATOM 1330 O O . ARG B 1 41 ? -7.498 8.103 -1.508 1 95.01 41 ARG B O 1
ATOM 1337 N N . VAL B 1 42 ? -7.906 9.73 0.045 1 95.7 42 VAL B N 1
ATOM 1338 C CA . VAL B 1 42 ? -7.528 8.866 1.159 1 95.7 42 VAL B CA 1
ATOM 1339 C C . VAL B 1 42 ? -8.473 7.668 1.227 1 95.7 42 VAL B C 1
ATOM 1341 O O . VAL B 1 42 ? -8.033 6.533 1.422 1 95.7 42 VAL B O 1
ATOM 1344 N N . HIS B 1 43 ? -9.723 7.906 1.081 1 96.81 43 HIS B N 1
ATOM 1345 C CA . HIS B 1 43 ? -10.701 6.824 1.085 1 96.81 43 HIS B CA 1
ATOM 1346 C C . HIS B 1 43 ? -10.415 5.818 -0.025 1 96.81 43 HIS B C 1
ATOM 1348 O O . HIS B 1 43 ? -10.483 4.607 0.197 1 96.81 43 HIS B O 1
ATOM 1354 N N . THR B 1 44 ? -10.071 6.344 -1.158 1 96.95 44 THR B N 1
ATOM 1355 C CA . THR B 1 44 ? -9.771 5.468 -2.285 1 96.95 44 THR B CA 1
ATOM 1356 C C . THR B 1 44 ? -8.572 4.576 -1.973 1 96.95 44 THR B C 1
ATOM 1358 O O . THR B 1 44 ? -8.584 3.382 -2.278 1 96.95 44 THR B O 1
ATOM 1361 N N . ILE B 1 45 ? -7.6 5.084 -1.371 1 95.88 45 ILE B N 1
ATOM 1362 C CA . ILE B 1 45 ? -6.394 4.341 -1.022 1 95.88 45 ILE B CA 1
ATOM 1363 C C . ILE B 1 45 ? -6.722 3.292 0.037 1 95.88 45 ILE B C 1
ATOM 1365 O O . ILE B 1 45 ? -6.256 2.153 -0.043 1 95.88 45 ILE B O 1
ATOM 1369 N N . THR B 1 46 ? -7.515 3.68 0.952 1 95.44 46 THR B N 1
ATOM 1370 C CA . THR B 1 46 ? -7.927 2.766 2.011 1 95.44 46 THR B CA 1
ATOM 1371 C C . THR B 1 46 ? -8.699 1.583 1.434 1 95.44 46 THR B C 1
ATOM 1373 O O . THR B 1 46 ? -8.469 0.435 1.822 1 95.44 46 THR B O 1
ATOM 1376 N N . ASN B 1 47 ? -9.554 1.942 0.562 1 96.12 47 ASN B N 1
ATOM 1377 C CA . ASN B 1 47 ? -10.314 0.882 -0.091 1 96.12 47 ASN B CA 1
ATOM 1378 C C . ASN B 1 47 ? -9.403 -0.065 -0.867 1 96.12 47 ASN B C 1
ATOM 1380 O O . ASN B 1 47 ? -9.634 -1.275 -0.892 1 96.12 47 ASN B O 1
ATOM 1384 N N . ALA B 1 48 ? -8.437 0.479 -1.482 1 96.44 48 ALA B N 1
ATOM 1385 C CA . ALA B 1 48 ? -7.49 -0.35 -2.222 1 96.44 48 ALA B CA 1
ATOM 1386 C C . ALA B 1 48 ? -6.72 -1.275 -1.283 1 96.44 48 ALA B C 1
ATOM 1388 O O . ALA B 1 48 ? -6.477 -2.439 -1.609 1 96.44 48 ALA B O 1
ATOM 1389 N N . PHE B 1 49 ? -6.403 -0.881 -0.13 1 95.59 49 PHE B N 1
ATOM 1390 C CA . PHE B 1 49 ? -5.735 -1.701 0.873 1 95.59 49 PHE B CA 1
ATOM 1391 C C . PHE B 1 49 ? -6.645 -2.829 1.344 1 95.59 49 PHE B C 1
ATOM 1393 O O . PHE B 1 49 ? -6.19 -3.956 1.553 1 95.59 49 PHE B O 1
ATOM 1400 N N . ASP B 1 50 ? -7.89 -2.451 1.501 1 93.46 50 ASP B N 1
ATOM 1401 C CA . ASP B 1 50 ? -8.847 -3.467 1.929 1 93.46 50 ASP B CA 1
ATOM 1402 C C . ASP B 1 50 ? -8.95 -4.592 0.901 1 93.46 50 ASP B C 1
ATOM 1404 O O . ASP B 1 50 ? -9.028 -5.767 1.265 1 93.46 50 ASP B O 1
ATOM 1408 N N . ARG B 1 51 ? -8.921 -4.232 -0.333 1 93.2 51 ARG B N 1
ATOM 1409 C CA . ARG B 1 51 ? -8.979 -5.227 -1.399 1 93.2 51 ARG B CA 1
ATOM 1410 C C . ARG B 1 51 ? -7.718 -6.085 -1.416 1 93.2 51 ARG B C 1
ATOM 1412 O O . ARG B 1 51 ? -7.794 -7.305 -1.577 1 93.2 51 ARG B O 1
ATOM 1419 N N . LEU B 1 52 ? -6.617 -5.462 -1.183 1 94.93 52 LEU B N 1
ATOM 1420 C CA . LEU B 1 52 ? -5.363 -6.206 -1.146 1 94.93 52 LEU B CA 1
ATOM 1421 C C . LEU B 1 52 ? -5.325 -7.148 0.053 1 94.93 52 LEU B C 1
ATOM 1423 O O . LEU B 1 52 ? -4.889 -8.295 -0.067 1 94.93 52 LEU B O 1
ATOM 1427 N N . GLN B 1 53 ? -5.784 -6.689 1.127 1 93.12 53 GLN B N 1
ATOM 1428 C CA . GLN B 1 53 ? -5.813 -7.509 2.333 1 93.12 53 GLN B CA 1
ATOM 1429 C C . GLN B 1 53 ? -6.689 -8.743 2.138 1 93.12 53 GLN B C 1
ATOM 1431 O O . GLN B 1 53 ? -6.368 -9.824 2.638 1 93.12 53 GLN B O 1
ATOM 1436 N N . SER B 1 54 ? -7.739 -8.539 1.417 1 91.13 54 SER B N 1
ATOM 1437 C CA . SER B 1 54 ? -8.647 -9.655 1.172 1 91.13 54 SER B CA 1
ATOM 1438 C C . SER B 1 54 ? -8.027 -10.675 0.224 1 91.13 54 SER B C 1
ATOM 1440 O O . SER B 1 54 ? -8.496 -11.812 0.133 1 91.13 54 SER B O 1
ATOM 1442 N N . ALA B 1 55 ? -6.984 -10.29 -0.507 1 91.97 55 ALA B N 1
ATOM 1443 C CA . ALA B 1 55 ? -6.368 -11.156 -1.509 1 91.97 55 ALA B CA 1
ATOM 1444 C C . ALA B 1 55 ? -5.204 -11.942 -0.913 1 91.97 55 ALA B C 1
ATOM 1446 O O . ALA B 1 55 ? -4.644 -12.826 -1.566 1 91.97 55 ALA B O 1
ATOM 1447 N N . ILE B 1 56 ? -4.796 -11.624 0.341 1 91.45 56 ILE B N 1
ATOM 1448 C CA . ILE B 1 56 ? -3.655 -12.312 0.936 1 91.45 56 ILE B CA 1
ATOM 1449 C C . ILE B 1 56 ? -4.114 -13.115 2.151 1 91.45 56 ILE B C 1
ATOM 1451 O O . ILE B 1 56 ? -5.168 -12.835 2.726 1 91.45 56 ILE B O 1
ATOM 1455 N N . PRO B 1 57 ? -3.225 -14.074 2.438 1 87.26 57 PRO B N 1
ATOM 1456 C CA . PRO B 1 57 ? -3.598 -14.866 3.613 1 87.26 57 PRO B CA 1
ATOM 1457 C C . PRO B 1 57 ? -3.562 -14.055 4.906 1 87.26 57 PRO B C 1
ATOM 1459 O O . PRO B 1 57 ? -2.802 -13.089 5.013 1 87.26 57 PRO B O 1
ATOM 1462 N N . SER B 1 58 ? -4.485 -14.315 5.775 1 78.34 58 SER B N 1
ATOM 1463 C CA . SER B 1 58 ? -4.553 -13.624 7.058 1 78.34 58 SER B CA 1
ATOM 1464 C C . SER B 1 58 ? -3.953 -14.471 8.176 1 78.34 58 SER B C 1
ATOM 1466 O O . SER B 1 58 ? -4.133 -15.69 8.202 1 78.34 58 SER B O 1
ATOM 1468 N N . PRO B 1 59 ? -3.023 -13.782 8.951 1 67.23 59 PRO B N 1
ATOM 1469 C CA . PRO B 1 59 ? -2.422 -14.529 10.058 1 67.23 59 PRO B CA 1
ATOM 1470 C C . PRO B 1 59 ? -3.464 -15.162 10.978 1 67.23 59 PRO B C 1
ATOM 1472 O O . PRO B 1 59 ? -3.241 -16.252 11.511 1 67.23 59 PRO B O 1
ATOM 1475 N N . ASN B 1 60 ? -4.494 -14.319 11.271 1 59.36 60 ASN B N 1
ATOM 1476 C CA . 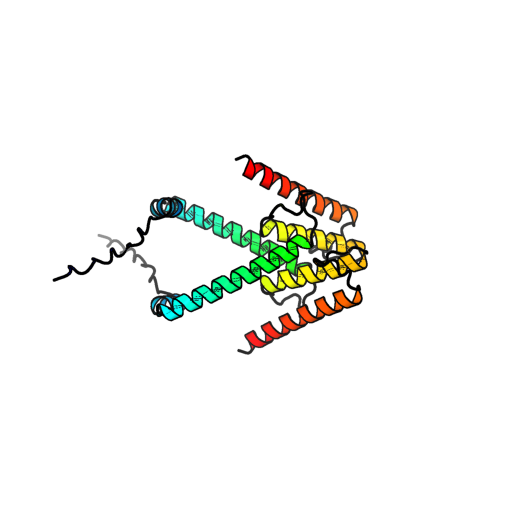ASN B 1 60 ? -5.494 -14.845 12.194 1 59.36 60 ASN B CA 1
ATOM 1477 C C . ASN B 1 60 ? -6.687 -15.437 11.45 1 59.36 60 ASN B C 1
ATOM 1479 O O . ASN B 1 60 ? -6.991 -15.027 10.329 1 59.36 60 ASN B O 1
ATOM 1483 N N . HIS B 1 61 ? -6.947 -16.629 11.659 1 53.92 61 HIS B N 1
ATOM 1484 C CA . HIS B 1 61 ? -8.054 -17.404 11.109 1 53.92 61 HIS B CA 1
ATOM 1485 C C . HIS B 1 61 ? -9.289 -16.533 10.904 1 53.92 61 HIS B C 1
ATOM 1487 O O . HIS B 1 61 ? -10.253 -16.956 10.262 1 53.92 61 HIS B O 1
ATOM 1493 N N . SER B 1 62 ? -9.225 -15.424 11.584 1 54.23 62 SER B N 1
ATOM 1494 C CA . SER B 1 62 ? -10.415 -14.593 11.431 1 54.23 62 SER B CA 1
ATOM 1495 C C . SER B 1 62 ? -10.202 -13.51 10.379 1 54.23 62 SER B C 1
ATOM 1497 O O . SER B 1 62 ? -9.28 -12.7 10.492 1 54.23 62 SER B O 1
ATOM 1499 N N . LYS B 1 63 ? -10.619 -13.616 9.29 1 56.68 63 LYS B N 1
ATOM 1500 C CA . LYS B 1 63 ? -10.659 -12.671 8.177 1 56.68 63 LYS B CA 1
ATOM 1501 C C . LYS B 1 63 ? -10.97 -11.259 8.665 1 56.68 63 LYS B C 1
ATOM 1503 O O . LYS B 1 63 ? -10.853 -10.295 7.907 1 56.68 63 LYS B O 1
ATOM 1508 N N . GLN B 1 64 ? -11.093 -11.28 10.016 1 59.74 64 GLN B N 1
ATOM 1509 C CA . GLN B 1 64 ? -11.672 -10.024 10.478 1 59.74 64 GLN B CA 1
ATOM 1510 C C . GLN B 1 64 ? -10.606 -9.116 11.084 1 59.74 64 GLN B C 1
ATOM 1512 O O . GLN B 1 64 ? -10.859 -7.938 11.343 1 59.74 64 GLN B O 1
ATOM 1517 N N . SER B 1 65 ? -9.362 -9.606 11.229 1 70.63 65 SER B N 1
ATOM 1518 C CA . SER B 1 65 ? -8.469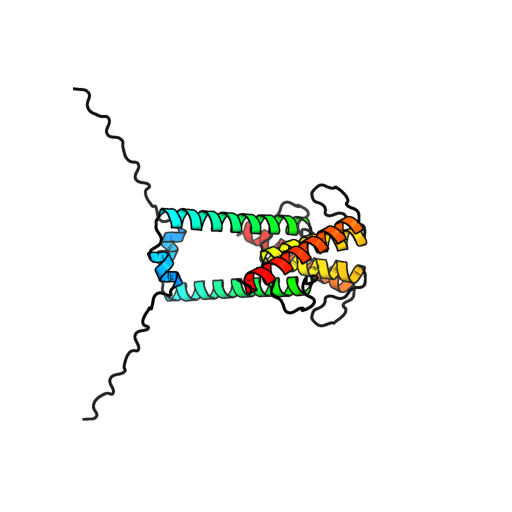 -8.696 11.939 1 70.63 65 SER B CA 1
ATOM 1519 C C . SER B 1 65 ? -7.772 -7.742 10.975 1 70.63 65 SER B C 1
ATOM 1521 O O . SER B 1 65 ? -7.226 -8.171 9.956 1 70.63 65 SER B O 1
ATOM 1523 N N . LYS B 1 66 ? -7.894 -6.457 11.258 1 81.11 66 LYS B N 1
ATOM 1524 C CA . LYS B 1 66 ? -7.306 -5.405 10.434 1 81.11 66 LYS B CA 1
ATOM 1525 C C . LYS B 1 66 ? -5.79 -5.359 10.599 1 81.11 66 LYS B C 1
ATOM 1527 O O . LYS B 1 66 ? -5.281 -5.404 11.722 1 81.11 66 LYS B O 1
ATOM 1532 N N . LEU B 1 67 ? -5.077 -5.616 9.518 1 86.61 67 LEU B N 1
ATOM 1533 C CA . LEU B 1 67 ? -3.626 -5.47 9.477 1 86.61 67 LEU B CA 1
ATOM 1534 C C . LEU B 1 67 ? -3.233 -4.026 9.186 1 86.61 67 LEU B C 1
ATOM 1536 O O . LEU B 1 67 ? -4.025 -3.263 8.629 1 86.61 67 LEU B O 1
ATOM 1540 N N . SER B 1 68 ? -2.032 -3.631 9.667 1 90.7 68 SER B N 1
ATOM 1541 C CA . SER B 1 68 ? -1.52 -2.311 9.313 1 90.7 68 SER B CA 1
ATOM 1542 C C . SER B 1 68 ? -1.187 -2.227 7.828 1 90.7 68 SER B C 1
ATOM 1544 O O . SER B 1 68 ? -0.986 -3.252 7.172 1 90.7 68 SER B O 1
ATOM 1546 N N . LYS B 1 69 ? -1.079 -1.002 7.407 1 92.59 69 LYS B N 1
ATOM 1547 C CA . LYS B 1 69 ? -0.737 -0.794 6.002 1 92.59 69 LYS B CA 1
ATOM 1548 C C . LYS B 1 69 ? 0.61 -1.425 5.665 1 92.59 69 LYS B C 1
ATOM 1550 O O . LYS B 1 69 ? 0.756 -2.073 4.626 1 92.59 69 LYS B O 1
ATOM 1555 N N . LEU B 1 70 ? 1.582 -1.311 6.59 1 94.1 70 LEU B N 1
ATOM 1556 C CA . LEU B 1 70 ? 2.915 -1.869 6.386 1 94.1 70 LEU B CA 1
ATOM 1557 C C . LEU B 1 70 ? 2.864 -3.392 6.336 1 94.1 70 LEU B C 1
ATOM 1559 O O . LEU B 1 70 ? 3.506 -4.011 5.485 1 94.1 70 LEU B O 1
ATOM 1563 N N . SER B 1 71 ? 2.094 -3.965 7.193 1 93.39 71 SER B N 1
ATOM 1564 C CA . SER B 1 71 ? 1.967 -5.418 7.241 1 93.39 71 SER B CA 1
ATOM 1565 C C . SER B 1 71 ? 1.34 -5.96 5.961 1 93.39 71 SER B C 1
ATOM 1567 O O . SER B 1 71 ? 1.794 -6.971 5.42 1 93.39 71 SER B O 1
ATOM 1569 N N . VAL B 1 72 ? 0.33 -5.262 5.455 1 94.81 72 VAL B N 1
ATOM 1570 C CA . VAL B 1 72 ? -0.354 -5.695 4.241 1 94.81 72 VAL B CA 1
ATOM 1571 C C . VAL B 1 72 ? 0.628 -5.711 3.072 1 94.81 72 VAL B C 1
ATOM 1573 O O . VAL B 1 72 ? 0.669 -6.673 2.3 1 94.81 72 VAL B O 1
ATOM 1576 N N . ILE B 1 73 ? 1.448 -4.747 3.025 1 96.92 73 ILE B N 1
ATOM 1577 C CA . ILE B 1 73 ? 2.41 -4.625 1.936 1 96.92 73 ILE B CA 1
ATOM 1578 C C . ILE B 1 73 ? 3.448 -5.74 2.037 1 96.92 73 ILE B C 1
ATOM 1580 O O . ILE B 1 73 ? 3.759 -6.4 1.042 1 96.92 73 ILE B O 1
ATOM 1584 N N . LYS B 1 74 ? 3.933 -5.959 3.193 1 95.53 74 LYS B N 1
ATOM 1585 C CA . LYS B 1 74 ? 4.979 -6.954 3.41 1 95.53 74 LYS B CA 1
ATOM 1586 C C . LYS B 1 74 ? 4.473 -8.361 3.101 1 95.53 74 LYS B C 1
ATOM 1588 O O . LYS B 1 74 ? 5.152 -9.136 2.426 1 95.53 74 LYS B O 1
ATOM 1593 N N . ILE B 1 75 ? 3.308 -8.625 3.572 1 94.71 75 ILE B N 1
ATOM 1594 C CA . ILE B 1 75 ? 2.735 -9.948 3.351 1 94.71 75 ILE B CA 1
ATOM 1595 C C . ILE B 1 75 ? 2.406 -10.127 1.871 1 94.71 75 ILE B C 1
ATOM 1597 O O . ILE B 1 75 ? 2.622 -11.202 1.306 1 94.71 75 ILE B O 1
ATOM 1601 N N . ALA B 1 76 ? 1.885 -9.057 1.261 1 96.28 76 ALA B N 1
ATOM 1602 C CA . ALA B 1 76 ? 1.579 -9.131 -0.165 1 96.28 76 ALA B CA 1
ATOM 1603 C C . ALA B 1 76 ? 2.833 -9.438 -0.979 1 96.28 76 ALA B C 1
ATOM 1605 O O . ALA B 1 76 ? 2.806 -10.284 -1.876 1 96.28 76 ALA B O 1
ATOM 1606 N N . THR B 1 77 ? 3.935 -8.806 -0.67 1 96.48 77 THR B N 1
ATOM 1607 C CA . THR B 1 77 ? 5.196 -9.024 -1.371 1 96.48 77 THR B CA 1
ATOM 1608 C C . THR B 1 77 ? 5.668 -10.465 -1.2 1 96.48 77 THR B C 1
ATOM 1610 O O . THR B 1 77 ? 6.032 -11.124 -2.176 1 96.48 77 THR B O 1
ATOM 1613 N N . ALA B 1 78 ? 5.605 -10.944 0.004 1 95.81 78 ALA B N 1
ATOM 1614 C CA . ALA B 1 78 ? 6.021 -12.315 0.286 1 95.81 78 ALA B CA 1
ATOM 1615 C C . ALA B 1 78 ? 5.113 -13.32 -0.419 1 95.81 78 ALA B C 1
ATOM 1617 O O . ALA B 1 78 ? 5.585 -14.33 -0.944 1 95.81 78 ALA B O 1
ATOM 1618 N N . TYR B 1 79 ? 3.837 -13.04 -0.411 1 95.61 79 TYR B N 1
ATOM 1619 C CA . TYR B 1 79 ? 2.855 -13.931 -1.018 1 95.61 79 TYR B CA 1
ATOM 1620 C C . TYR B 1 79 ? 3.034 -13.99 -2.531 1 95.61 79 TYR B C 1
ATOM 1622 O O . TYR B 1 79 ? 2.943 -15.064 -3.131 1 95.61 79 TYR B O 1
ATOM 1630 N N . ILE B 1 80 ? 3.28 -12.904 -3.163 1 96.39 80 ILE B N 1
ATOM 1631 C CA . ILE B 1 80 ? 3.543 -12.865 -4.598 1 96.39 80 ILE B CA 1
ATOM 1632 C C . ILE B 1 80 ? 4.783 -13.695 -4.918 1 96.39 80 ILE B C 1
ATOM 1634 O O . ILE B 1 80 ? 4.815 -14.415 -5.919 1 96.39 80 ILE B O 1
ATOM 1638 N N . MET B 1 81 ? 5.767 -13.605 -4.079 1 95.11 81 MET B N 1
ATOM 1639 C CA . MET B 1 81 ? 6.974 -14.403 -4.276 1 95.11 81 MET B CA 1
ATOM 1640 C C . MET B 1 81 ? 6.656 -15.893 -4.2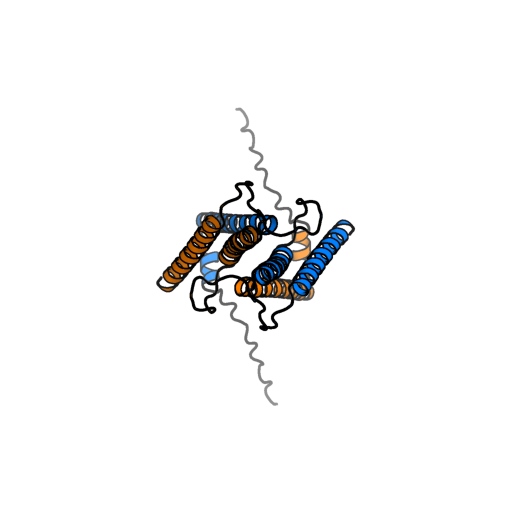19 1 95.11 81 MET B C 1
ATOM 1642 O O . MET B 1 81 ? 7.172 -16.674 -5.021 1 95.11 81 MET B O 1
ATOM 1646 N N . VAL B 1 82 ? 5.82 -16.265 -3.296 1 95.9 82 VAL B N 1
ATOM 1647 C CA . VAL B 1 82 ? 5.414 -17.661 -3.169 1 95.9 82 VAL B CA 1
ATOM 1648 C C . VAL B 1 82 ? 4.701 -18.11 -4.442 1 95.9 82 VAL B C 1
ATOM 1650 O O . VAL B 1 82 ? 5.072 -19.119 -5.046 1 95.9 82 VAL B O 1
ATOM 1653 N N . LEU B 1 83 ? 3.708 -17.387 -4.814 1 95.22 83 LEU B N 1
ATOM 1654 C CA . LEU B 1 83 ? 2.901 -17.74 -5.977 1 95.22 83 LEU B CA 1
ATOM 1655 C C . LEU B 1 83 ? 3.756 -17.783 -7.239 1 95.22 83 LEU B C 1
ATOM 1657 O O . LEU B 1 83 ? 3.594 -18.676 -8.073 1 95.22 83 LEU B O 1
ATOM 1661 N N . SER B 1 84 ? 4.632 -16.804 -7.348 1 94.06 84 SER B N 1
ATOM 1662 C CA . SER B 1 84 ? 5.507 -16.737 -8.514 1 94.06 84 SER B CA 1
ATOM 1663 C C . SER B 1 84 ? 6.423 -17.954 -8.589 1 94.06 84 SER B C 1
ATOM 1665 O O . SER B 1 84 ? 6.624 -18.521 -9.666 1 94.06 84 SER B O 1
ATOM 1667 N N . ARG B 1 85 ? 6.946 -18.358 -7.526 1 93.84 85 ARG B N 1
ATOM 1668 C CA . ARG B 1 85 ? 7.842 -19.51 -7.512 1 93.84 85 ARG B CA 1
ATOM 1669 C C . ARG B 1 85 ? 7.09 -20.793 -7.852 1 93.84 85 ARG B C 1
ATOM 1671 O O . ARG B 1 85 ? 7.63 -21.675 -8.523 1 93.84 85 ARG B O 1
ATOM 1678 N N . ILE B 1 86 ? 5.889 -20.866 -7.407 1 94.2 86 ILE B N 1
ATOM 1679 C CA . ILE B 1 86 ? 5.066 -22.039 -7.682 1 94.2 86 ILE B CA 1
ATOM 1680 C C . ILE B 1 86 ? 4.864 -22.186 -9.188 1 94.2 86 ILE B C 1
ATOM 1682 O O . ILE B 1 86 ? 4.859 -23.302 -9.714 1 94.2 86 ILE B O 1
ATOM 1686 N N . ILE B 1 87 ? 4.713 -21.156 -9.879 1 91.24 87 ILE B N 1
ATOM 1687 C CA . ILE B 1 87 ? 4.432 -21.247 -11.307 1 91.24 87 ILE B CA 1
ATOM 1688 C C . ILE B 1 87 ? 5.736 -21.146 -12.097 1 91.24 87 ILE B C 1
ATOM 1690 O O . ILE B 1 87 ? 5.72 -21.088 -13.328 1 91.24 87 ILE B O 1
ATOM 1694 N N . GLY B 1 88 ? 6.892 -20.941 -11.389 1 89.33 88 GLY B N 1
ATOM 1695 C CA . GLY B 1 88 ? 8.188 -21.079 -12.034 1 89.33 88 GLY B CA 1
ATOM 1696 C C . GLY B 1 88 ? 8.86 -19.748 -12.314 1 89.33 88 GLY B C 1
ATOM 1697 O O . GLY B 1 88 ? 9.833 -19.685 -13.068 1 89.33 88 GLY B O 1
ATOM 1698 N N . TYR B 1 89 ? 8.369 -18.677 -11.795 1 85.92 89 TYR B N 1
ATOM 1699 C CA . TYR B 1 89 ? 8.976 -17.361 -11.959 1 85.92 89 TYR B CA 1
ATOM 1700 C C . TYR B 1 89 ? 9.75 -16.958 -10.709 1 85.92 89 TYR B C 1
ATOM 1702 O O . TYR B 1 89 ? 9.504 -17.486 -9.622 1 85.92 89 TYR B O 1
ATOM 1710 N N . ASP B 1 90 ? 10.75 -16.116 -10.966 1 84.41 90 ASP B N 1
ATOM 1711 C CA . ASP B 1 90 ? 11.55 -15.622 -9.849 1 84.41 90 ASP B CA 1
ATOM 1712 C C . ASP B 1 90 ? 11.476 -14.1 -9.751 1 84.41 90 ASP B C 1
ATOM 1714 O O . ASP B 1 90 ? 11.969 -13.392 -10.631 1 84.41 90 ASP B O 1
ATOM 1718 N N . TYR B 1 91 ? 10.99 -13.573 -8.665 1 79.18 91 TYR B N 1
ATOM 1719 C CA . TYR B 1 91 ? 10.895 -12.133 -8.453 1 79.18 91 TYR B CA 1
ATOM 1720 C C . TYR B 1 91 ? 11.792 -11.69 -7.304 1 79.18 91 TYR B C 1
ATOM 1722 O O . TYR B 1 91 ? 11.617 -10.599 -6.757 1 79.18 91 TYR B O 1
ATOM 1730 N N . SER B 1 92 ? 12.667 -12.544 -6.991 1 83.64 92 SER B N 1
ATOM 1731 C CA . SER B 1 92 ? 13.589 -12.147 -5.931 1 83.64 92 SER B CA 1
ATOM 1732 C C . SER B 1 92 ? 14.485 -10.997 -6.38 1 83.64 92 SER B C 1
ATOM 1734 O O . SER B 1 92 ? 14.916 -10.954 -7.534 1 83.64 92 SER B O 1
ATOM 1736 N N . ILE B 1 93 ? 14.635 -10.059 -5.651 1 79.52 93 ILE B N 1
ATOM 1737 C CA . ILE B 1 93 ? 15.415 -8.867 -5.963 1 79.52 93 ILE B CA 1
ATOM 1738 C C . ILE B 1 93 ? 16.877 -9.25 -6.184 1 79.52 93 ILE B C 1
ATOM 1740 O O . ILE B 1 93 ? 17.544 -8.698 -7.062 1 79.52 93 ILE B O 1
ATOM 1744 N N . ASP B 1 94 ? 17.329 -10.159 -5.42 1 80.29 94 ASP B N 1
ATOM 1745 C CA . ASP B 1 94 ? 18.74 -10.528 -5.477 1 80.29 94 ASP B CA 1
ATOM 1746 C C . ASP B 1 94 ? 18.967 -11.683 -6.449 1 80.29 94 ASP B C 1
ATOM 1748 O O . ASP B 1 94 ? 20.082 -12.197 -6.562 1 80.29 94 ASP B O 1
ATOM 1752 N N . GLY B 1 95 ? 17.948 -12.132 -7.155 1 82.2 95 GLY B N 1
ATOM 1753 C CA . GLY B 1 95 ? 18.087 -13.223 -8.106 1 82.2 95 GLY B CA 1
ATOM 1754 C C . GLY B 1 95 ? 18.474 -14.537 -7.453 1 82.2 95 GLY B C 1
ATOM 1755 O O . GLY B 1 95 ? 19.098 -15.391 -8.087 1 82.2 95 GLY B O 1
ATOM 1756 N N . SER B 1 96 ? 18.129 -14.69 -6.157 1 84.5 96 SER B N 1
ATOM 1757 C CA . SER B 1 96 ? 18.562 -15.858 -5.396 1 84.5 96 SER B CA 1
ATOM 1758 C C . SER B 1 96 ? 17.754 -17.094 -5.775 1 84.5 96 SER B C 1
ATOM 1760 O O . SER B 1 96 ? 18.131 -18.217 -5.434 1 84.5 96 SER B O 1
ATOM 1762 N N . THR B 1 97 ? 16.708 -17.008 -6.525 1 88.02 97 THR B N 1
ATOM 1763 C CA . THR B 1 97 ? 15.846 -18.109 -6.94 1 88.02 97 THR B CA 1
ATOM 1764 C C . THR B 1 97 ? 15.551 -19.037 -5.766 1 88.02 97 THR B C 1
ATOM 1766 O O . THR B 1 97 ? 15.813 -20.24 -5.837 1 88.02 97 THR B O 1
ATOM 1769 N N . PRO B 1 98 ? 15.045 -18.457 -4.746 1 91.34 98 PRO B N 1
ATOM 1770 C CA . PRO B 1 98 ? 14.741 -19.294 -3.583 1 91.34 98 PRO B CA 1
ATOM 1771 C C . PRO B 1 98 ? 13.797 -20.447 -3.917 1 91.34 98 PRO B C 1
ATOM 1773 O O . PRO B 1 98 ? 13.024 -20.359 -4.874 1 91.34 98 PRO B O 1
ATOM 1776 N N . SER B 1 99 ? 13.919 -21.556 -3.111 1 94.51 99 SER B N 1
ATOM 1777 C CA . SER B 1 99 ? 12.988 -22.667 -3.28 1 94.51 99 SER B CA 1
ATOM 1778 C C . SER B 1 99 ? 11.57 -22.264 -2.891 1 94.51 99 SER B C 1
ATOM 1780 O O . SER B 1 99 ? 11.377 -21.326 -2.114 1 94.51 99 SER B O 1
ATOM 1782 N N . VAL B 1 100 ? 10.613 -22.952 -3.475 1 94.82 100 VAL B N 1
ATOM 1783 C CA . VAL B 1 100 ? 9.213 -22.706 -3.149 1 94.82 100 VAL B CA 1
ATOM 1784 C C . VAL B 1 100 ? 9.003 -22.831 -1.641 1 94.82 100 VAL B C 1
ATOM 1786 O O . VAL B 1 100 ? 8.341 -21.99 -1.028 1 94.82 100 VAL B O 1
ATOM 1789 N N . ASP B 1 101 ? 9.587 -23.821 -1.069 1 95.96 101 ASP B N 1
ATOM 1790 C CA . ASP B 1 101 ? 9.439 -24.067 0.362 1 95.96 101 ASP B CA 1
ATOM 1791 C C . ASP B 1 101 ? 9.989 -22.901 1.18 1 95.96 101 ASP B C 1
ATOM 1793 O O . ASP B 1 101 ? 9.402 -22.515 2.193 1 95.96 101 ASP B O 1
ATOM 1797 N N . ASP B 1 102 ? 11.124 -22.388 0.736 1 95.3 102 ASP B N 1
ATOM 1798 C CA . ASP B 1 102 ? 11.708 -21.247 1.435 1 95.3 102 ASP B CA 1
ATOM 1799 C C . ASP B 1 102 ? 10.776 -20.038 1.388 1 95.3 102 ASP B C 1
ATOM 1801 O O . ASP B 1 102 ? 10.646 -19.31 2.374 1 95.3 102 ASP B O 1
ATOM 1805 N N . CYS B 1 103 ? 10.21 -19.856 0.297 1 95.05 103 CYS B N 1
ATOM 1806 C CA . CYS B 1 103 ? 9.295 -18.731 0.139 1 95.05 103 CYS B CA 1
ATOM 1807 C C . CYS B 1 103 ? 8.068 -18.896 1.027 1 95.05 103 CYS B C 1
ATOM 1809 O O . CYS B 1 103 ? 7.605 -17.932 1.639 1 95.05 103 CYS B O 1
ATOM 1811 N N . ILE B 1 104 ? 7.572 -20.085 1.138 1 95.14 104 ILE B N 1
ATOM 1812 C CA . ILE B 1 104 ? 6.408 -20.383 1.965 1 95.14 104 ILE B CA 1
ATOM 1813 C C . ILE B 1 104 ? 6.744 -20.14 3.435 1 95.14 104 ILE B C 1
ATOM 1815 O O . ILE B 1 104 ? 5.968 -19.512 4.16 1 95.14 104 ILE B O 1
ATOM 1819 N N . LEU B 1 105 ? 7.881 -20.539 3.849 1 95.62 105 LEU B N 1
ATOM 1820 C CA . LEU B 1 105 ? 8.308 -20.374 5.234 1 95.62 105 LEU B CA 1
ATOM 1821 C C . LEU B 1 105 ? 8.455 -18.897 5.585 1 95.62 105 LEU B C 1
ATOM 1823 O O . LEU B 1 105 ? 8.037 -18.466 6.662 1 95.62 105 LEU B O 1
ATOM 1827 N N . ASN B 1 106 ? 9.092 -18.235 4.688 1 93.63 106 ASN B N 1
ATOM 1828 C CA . ASN B 1 106 ? 9.242 -16.801 4.914 1 93.63 106 ASN B CA 1
ATOM 1829 C C . ASN B 1 106 ? 7.889 -16.112 5.062 1 93.63 106 ASN B C 1
ATOM 1831 O O . ASN B 1 106 ? 7.703 -15.286 5.958 1 93.63 106 ASN B O 1
ATOM 1835 N N . CYS B 1 107 ? 6.961 -16.424 4.217 1 93.93 107 CYS B N 1
ATOM 1836 C CA . CYS B 1 107 ? 5.622 -15.849 4.262 1 93.93 107 CYS B CA 1
ATOM 1837 C C . CYS B 1 107 ? 4.918 -16.207 5.565 1 93.93 107 CYS B C 1
ATOM 1839 O O . CYS B 1 107 ? 4.293 -15.351 6.194 1 93.93 107 CYS B O 1
ATOM 1841 N N . LYS B 1 108 ? 5.037 -17.364 6.014 1 92.87 108 LYS B N 1
ATOM 1842 C CA . LYS B 1 108 ? 4.422 -17.83 7.254 1 92.87 108 LYS B CA 1
ATOM 1843 C C . LYS B 1 108 ? 4.984 -17.084 8.46 1 92.87 108 LYS B C 1
ATOM 1845 O O . LYS B 1 108 ? 4.232 -16.654 9.337 1 92.87 108 LYS B O 1
ATOM 1850 N N . ARG B 1 109 ? 6.251 -16.967 8.501 1 91.94 109 ARG B N 1
ATOM 1851 C CA . ARG B 1 109 ? 6.909 -16.253 9.591 1 91.94 109 ARG B CA 1
ATOM 1852 C C . ARG B 1 109 ? 6.409 -14.815 9.682 1 91.94 109 ARG B C 1
ATOM 1854 O O . ARG B 1 109 ? 6.167 -14.305 10.778 1 91.94 109 ARG B O 1
ATOM 1861 N N . LEU B 1 110 ? 6.313 -14.258 8.516 1 90.55 110 LEU B N 1
ATOM 1862 C CA . LEU B 1 110 ? 5.826 -12.884 8.47 1 90.55 110 LEU B CA 1
ATOM 1863 C C . LEU B 1 110 ? 4.41 -12.79 9.028 1 90.55 110 LEU B C 1
ATOM 1865 O O . LEU B 1 110 ? 4.11 -11.899 9.826 1 90.55 110 LEU B O 1
ATOM 1869 N N . MET B 1 111 ? 3.571 -13.657 8.648 1 89.65 111 MET B N 1
ATOM 1870 C CA . MET B 1 111 ? 2.187 -13.675 9.112 1 89.65 111 MET B CA 1
ATOM 1871 C C . MET B 1 111 ? 2.121 -13.88 10.622 1 89.65 111 MET B C 1
ATOM 1873 O O . MET B 1 111 ? 1.344 -13.217 11.31 1 89.65 111 MET B O 1
ATOM 1877 N N . GLU B 1 112 ? 2.916 -14.708 11.1 1 87.15 112 GLU B N 1
ATOM 1878 C CA . GLU B 1 112 ? 2.947 -15.019 12.526 1 87.15 112 GLU B CA 1
ATOM 1879 C C . GLU B 1 112 ? 3.443 -13.827 13.34 1 87.15 112 GLU B C 1
ATOM 1881 O O . GLU B 1 112 ? 2.917 -13.542 14.418 1 87.15 112 GLU B O 1
ATOM 1886 N N . SER B 1 113 ? 4.397 -13.202 12.847 1 86.71 113 SER B N 1
ATOM 1887 C CA . SER B 1 113 ? 4.956 -12.053 13.551 1 86.71 113 SER B CA 1
ATOM 1888 C C . SER B 1 113 ? 3.94 -10.921 13.655 1 86.71 113 SER B C 1
ATOM 1890 O O . SER B 1 113 ? 3.879 -10.226 14.672 1 86.71 113 SER B O 1
ATOM 1892 N N . GLU B 1 114 ? 3.126 -10.779 12.612 1 83.15 114 GLU B N 1
ATOM 1893 C CA . GLU B 1 114 ? 2.131 -9.711 12.616 1 83.15 114 GLU B CA 1
ATOM 1894 C C . GLU B 1 114 ? 0.978 -10.035 13.562 1 83.15 114 GLU B C 1
ATOM 1896 O O . GLU B 1 114 ? 0.37 -9.131 14.14 1 83.15 114 GLU B O 1
ATOM 1901 N N . SER B 1 115 ? 0.639 -11.254 13.653 1 76.56 115 SER B N 1
ATOM 1902 C CA . SER B 1 115 ? -0.404 -11.69 14.576 1 76.56 115 SER B CA 1
ATOM 1903 C C . SER B 1 115 ? 0.011 -11.463 16.026 1 76.56 115 SER B C 1
ATOM 1905 O O . SER B 1 115 ? -0.812 -11.079 16.859 1 76.56 115 SER B O 1
ATOM 1907 N N . ARG B 1 116 ? 1.223 -11.587 16.354 1 73.7 116 ARG B N 1
ATOM 1908 C CA . ARG B 1 116 ? 1.751 -11.416 17.703 1 73.7 116 ARG B CA 1
ATOM 1909 C C . ARG B 1 116 ? 1.751 -9.946 18.109 1 73.7 116 ARG B C 1
ATOM 1911 O O . ARG B 1 116 ? 1.432 -9.612 19.252 1 73.7 116 ARG B O 1
ATOM 1918 N N . LEU B 1 117 ? 1.998 -9.15 17.109 1 71.17 117 LEU B N 1
ATOM 1919 C CA . LEU B 1 117 ? 2.041 -7.716 17.375 1 71.17 117 LEU B CA 1
ATOM 1920 C C . LEU B 1 117 ? 0.652 -7.183 17.711 1 71.17 117 LEU B C 1
ATOM 1922 O O . LEU B 1 117 ? 0.504 -6.341 18.6 1 71.17 117 LEU B O 1
ATOM 1926 N N . LYS B 1 118 ? -0.333 -7.641 17.137 1 69.6 118 LYS B N 1
ATOM 1927 C CA . LYS B 1 118 ? -1.701 -7.199 17.389 1 69.6 118 LYS B CA 1
ATOM 1928 C C . LYS B 1 118 ? -2.193 -7.682 18.751 1 69.6 118 LYS B C 1
ATOM 1930 O O . LYS B 1 118 ? -2.878 -6.947 19.465 1 69.6 118 LYS B O 1
ATOM 1935 N N . THR B 1 119 ? -1.821 -8.958 18.94 1 67.05 119 THR B N 1
ATOM 1936 C CA . THR B 1 119 ? -2.227 -9.492 20.235 1 67.05 119 THR B CA 1
ATOM 1937 C C . THR B 1 119 ? -1.563 -8.72 21.371 1 67.05 119 THR B C 1
ATOM 1939 O O . THR B 1 119 ? -2.183 -8.474 22.408 1 67.05 119 THR B O 1
ATOM 1942 N N . LYS B 1 120 ? -0.38 -8.251 21.175 1 65.25 120 LYS B N 1
ATOM 1943 C CA . LYS B 1 120 ? 0.337 -7.505 22.205 1 65.25 120 LYS B CA 1
ATOM 1944 C C . LYS B 1 120 ? -0.239 -6.102 22.369 1 65.25 120 LYS B C 1
ATOM 1946 O O . LYS B 1 120 ? -0.35 -5.598 23.488 1 65.25 120 LYS B O 1
ATOM 1951 N N . GLN B 1 121 ? -0.69 -5.549 21.28 1 61.08 121 GLN B N 1
ATOM 1952 C CA . GLN B 1 121 ? -1.273 -4.213 21.35 1 61.08 121 GLN B CA 1
ATOM 1953 C C . GLN B 1 121 ? -2.627 -4.239 22.054 1 61.08 121 GLN B C 1
ATOM 1955 O O . GLN B 1 121 ? -2.995 -3.283 22.739 1 61.08 121 GLN B O 1
ATOM 1960 N N . LEU B 1 122 ? -3.27 -5.35 21.919 1 55.4 122 LEU B N 1
ATOM 1961 C CA . LEU B 1 122 ? -4.574 -5.494 22.556 1 55.4 122 LEU B CA 1
ATOM 1962 C C . LEU B 1 122 ? -4.424 -5.74 24.054 1 55.4 122 LEU B C 1
ATOM 1964 O O . LEU B 1 122 ? -5.306 -5.383 24.837 1 55.4 122 LEU B O 1
ATOM 1968 N N . VAL B 1 123 ? -3.344 -6.222 24.388 1 56.42 123 VAL B N 1
ATOM 1969 C CA . VAL B 1 123 ? -3.161 -6.562 25.795 1 56.42 123 VAL B CA 1
ATOM 1970 C C . VAL B 1 123 ? -2.544 -5.378 26.537 1 56.42 123 VAL B C 1
ATOM 1972 O O . VAL B 1 123 ? -2.582 -5.321 27.768 1 56.42 123 VAL B O 1
ATOM 1975 N N . LEU B 1 124 ? -1.974 -4.474 25.791 1 48.81 124 LEU B N 1
ATOM 1976 C CA . LEU B 1 124 ? -1.444 -3.309 26.492 1 48.81 124 LEU B CA 1
ATOM 1977 C C . LEU B 1 124 ? -2.477 -2.189 26.546 1 48.81 124 LEU B C 1
ATOM 1979 O O . LEU B 1 124 ? -2.573 -1.475 27.547 1 48.81 124 LEU B O 1
#

pLDDT: mean 81.12, std 16.96, range [36.38, 97.17]

Solvent-accessible surface area (backbone atoms only — not comparable to full-atom values): 14630 Å² total; per-residue (Å²): 135,84,77,78,78,76,76,77,76,79,69,78,75,80,66,70,47,73,68,48,50,53,59,68,69,45,47,71,68,58,45,55,51,54,50,51,52,50,51,50,52,51,50,53,44,52,52,43,48,52,54,36,49,65,61,41,90,60,63,49,93,50,89,72,68,85,70,51,73,61,53,45,43,52,50,45,40,35,46,48,45,26,48,34,35,70,79,69,44,74,58,51,89,81,68,70,62,69,52,50,66,56,34,47,51,54,36,49,52,52,31,51,55,54,47,50,52,52,55,50,59,71,72,102,134,83,77,78,78,77,77,79,74,81,68,80,74,80,67,71,47,74,68,47,51,54,60,69,68,45,48,70,68,58,44,55,50,53,50,50,52,51,52,50,51,50,51,52,45,50,51,44,48,53,54,35,49,64,62,40,88,60,63,48,92,49,88,73,69,85,71,52,74,61,52,45,42,52,51,46,39,35,47,47,45,27,47,34,34,69,77,70,43,74,57,53,88,81,68,69,63,70,52,51,67,55,33,48,50,52,36,49,52,52,31,52,56,54,46,50,53,52,55,50,60,71,72,102

Radius of gyration: 25.38 Å; Cα contacts (8 Å, |Δi|>4): 165; chains: 2; bounding box: 86×71×48 Å